Protein AF-A0A8S9SLT9-F1 (afdb_monomer_lite)

InterPro domains:
  IPR032675 Leucine-rich repeat domain superfamily [G3DSA:3.80.10.10] (14-234)
  IPR050216 Leucine-rich repeat domain-containing protein [PTHR48051] (61-217)

pLDDT: mean 76.58, std 20.39, range [24.88, 98.62]

Secondary structure (DSSP, 8-state):
--SEES--SEEEEEE-TT---EEETTTTEEE-TTEEEEEEE-SS--TTSPPPEE---TT-TT--EEEEES-------GGGGG-TT--EEE-TT---SSPPPGGGGTTS-GGG-------EEE-TT-TT---HHHHGGG-TT--EEE-TT---SB--GGGGG-TT--EEE-TT-TT--EE----TT--EEE-TT-TT--EE---TT----EEE-TT-TT----HHHHHHHHH---SSS---EEEEES-SS--TT-SS---SSS------TT---SS----EEEEEEETTEEEEEEE-----

Structure (mmCIF, N/CA/C/O backbone):
data_AF-A0A8S9SLT9-F1
#
_entry.id   AF-A0A8S9SLT9-F1
#
loop_
_atom_site.group_PDB
_atom_site.id
_atom_site.type_symbol
_atom_site.label_atom_id
_atom_site.label_alt_id
_atom_site.label_comp_id
_atom_site.label_asym_id
_atom_site.label_entity_id
_atom_site.label_seq_id
_atom_site.pdbx_PDB_ins_code
_atom_site.Cartn_x
_atom_site.Cartn_y
_atom_site.Cartn_z
_atom_site.occupancy
_atom_site.B_iso_or_equiv
_atom_site.auth_seq_id
_atom_site.auth_comp_id
_atom_site.auth_asym_id
_atom_site.auth_atom_id
_atom_site.pdbx_PDB_model_num
ATOM 1 N N . MET A 1 1 ? 15.753 -6.938 -28.217 1.00 43.19 1 MET A N 1
ATOM 2 C CA . MET A 1 1 ? 14.555 -7.674 -27.754 1.00 43.19 1 MET A CA 1
ATOM 3 C C . MET A 1 1 ? 13.481 -6.638 -27.489 1.00 43.19 1 MET A C 1
ATOM 5 O O . MET A 1 1 ? 13.841 -5.573 -27.001 1.00 43.19 1 MET A O 1
ATOM 9 N N . LEU A 1 2 ? 12.222 -6.893 -27.847 1.00 54.88 2 LEU A N 1
ATOM 10 C CA . LEU A 1 2 ? 11.125 -6.059 -27.348 1.00 54.88 2 LEU A CA 1
ATOM 11 C C . LEU A 1 2 ? 11.106 -6.228 -25.823 1.00 54.88 2 LEU A C 1
ATOM 13 O O . LEU A 1 2 ? 11.142 -7.352 -25.334 1.00 54.88 2 LEU A O 1
ATOM 17 N N . SER A 1 3 ? 11.166 -5.128 -25.079 1.00 73.44 3 SER A N 1
ATOM 18 C CA . SER A 1 3 ? 11.202 -5.143 -23.608 1.00 73.44 3 SER A CA 1
ATOM 19 C C . SER A 1 3 ? 9.881 -5.570 -22.975 1.00 73.44 3 SER A C 1
ATOM 21 O O . SER A 1 3 ? 9.862 -5.942 -21.805 1.00 73.44 3 SER A O 1
ATOM 23 N N . LEU A 1 4 ? 8.798 -5.484 -23.745 1.00 84.06 4 LEU A N 1
ATOM 24 C CA . LEU A 1 4 ? 7.417 -5.645 -23.325 1.00 84.06 4 LEU A CA 1
ATOM 25 C C . LEU A 1 4 ? 6.730 -6.606 -24.302 1.00 84.06 4 LEU A C 1
ATOM 27 O O . LEU A 1 4 ? 6.675 -6.322 -25.500 1.00 84.06 4 LEU A O 1
ATOM 31 N N . GLU A 1 5 ? 6.229 -7.737 -23.810 1.00 86.75 5 GLU A N 1
ATOM 32 C CA . GLU A 1 5 ? 5.612 -8.776 -24.641 1.00 86.75 5 GLU A CA 1
ATOM 33 C C . GLU A 1 5 ? 4.454 -9.473 -23.917 1.00 86.75 5 GLU A C 1
ATOM 35 O O . GLU A 1 5 ? 4.583 -9.899 -22.772 1.00 86.75 5 GLU A O 1
ATOM 40 N N . GLY A 1 6 ? 3.317 -9.634 -24.596 1.00 88.00 6 GLY A N 1
ATOM 41 C CA . GLY A 1 6 ? 2.164 -10.378 -24.089 1.00 88.00 6 GLY A CA 1
ATOM 42 C C . GLY A 1 6 ? 0.828 -9.769 -24.508 1.00 88.00 6 GLY A C 1
ATOM 43 O O . GLY A 1 6 ? 0.777 -8.720 -25.146 1.00 88.00 6 GLY A O 1
ATOM 44 N N . ASN A 1 7 ? -0.265 -10.440 -24.139 1.00 86.56 7 ASN A N 1
ATOM 45 C CA . ASN A 1 7 ? -1.618 -9.940 -24.391 1.00 86.56 7 ASN A CA 1
ATOM 46 C C . ASN A 1 7 ? -1.936 -8.757 -23.475 1.00 86.56 7 ASN A C 1
ATOM 48 O O . ASN A 1 7 ? -1.572 -8.779 -22.297 1.00 86.56 7 ASN A O 1
ATOM 52 N N . VAL A 1 8 ? -2.637 -7.761 -24.009 1.00 90.00 8 VAL A N 1
ATOM 53 C CA . VAL A 1 8 ? -3.035 -6.537 -23.304 1.00 90.00 8 VAL A CA 1
ATOM 54 C C . VAL A 1 8 ? -4.431 -6.133 -23.771 1.00 90.00 8 VAL A C 1
ATOM 56 O O . VAL A 1 8 ? -4.727 -6.268 -24.960 1.00 90.00 8 VAL A O 1
ATOM 59 N N . ASP A 1 9 ? -5.265 -5.621 -22.866 1.00 90.94 9 ASP A N 1
ATOM 60 C CA . ASP A 1 9 ? -6.572 -5.052 -23.231 1.00 90.94 9 ASP A CA 1
ATOM 61 C C . ASP A 1 9 ? -6.464 -3.545 -23.460 1.00 90.94 9 ASP A C 1
ATOM 63 O O . ASP A 1 9 ? -7.105 -2.981 -24.348 1.00 90.94 9 ASP A O 1
ATOM 67 N N . GLN A 1 10 ? -5.610 -2.889 -22.674 1.00 91.62 10 GLN A N 1
ATOM 68 C CA . GLN A 1 10 ? -5.365 -1.462 -22.760 1.00 91.62 10 GLN A CA 1
ATOM 69 C C . GLN A 1 10 ? -3.871 -1.160 -22.642 1.00 91.62 10 GLN A C 1
ATOM 71 O O . GLN A 1 10 ? -3.171 -1.656 -21.761 1.00 91.62 10 GLN A O 1
ATOM 76 N N . PHE A 1 11 ? -3.407 -0.299 -23.545 1.00 90.88 11 PHE A N 1
ATOM 77 C CA . PHE A 1 11 ? -2.072 0.283 -23.545 1.00 90.88 11 PHE A CA 1
ATOM 78 C C . PHE A 1 11 ? -2.226 1.802 -23.621 1.00 90.88 11 PHE A C 1
ATOM 80 O O . PHE A 1 11 ? -2.817 2.325 -24.568 1.00 90.88 11 PHE A O 1
ATOM 87 N N . CYS A 1 12 ? -1.751 2.518 -22.609 1.00 89.56 12 CYS A N 1
ATOM 88 C CA . CYS A 1 12 ? -1.831 3.971 -22.518 1.00 89.56 12 CYS A CA 1
ATOM 89 C C . CYS A 1 12 ? -0.471 4.541 -22.146 1.00 89.56 12 CYS A C 1
ATOM 91 O O . CYS A 1 12 ? 0.277 3.953 -21.372 1.00 89.56 12 CYS A O 1
ATOM 93 N N . PHE A 1 13 ? -0.160 5.706 -22.696 1.00 89.00 13 PHE A N 1
ATOM 94 C CA . PHE A 1 13 ? 1.051 6.426 -22.354 1.00 89.00 13 PHE A CA 1
ATOM 95 C C . PHE A 1 13 ? 0.808 7.925 -22.449 1.00 89.00 13 PHE A C 1
ATOM 97 O O . PHE A 1 13 ? -0.064 8.381 -23.194 1.00 89.00 13 PHE A O 1
ATOM 104 N N . SER A 1 14 ? 1.589 8.687 -21.694 1.00 86.88 14 SER A N 1
ATOM 105 C CA . SER A 1 14 ? 1.640 10.139 -21.812 1.00 86.88 14 SER A CA 1
ATOM 106 C C . SER A 1 14 ? 3.061 10.578 -22.126 1.00 86.88 14 SER A C 1
ATOM 108 O O . SER A 1 14 ? 4.032 10.004 -21.622 1.00 86.88 14 SER A O 1
ATOM 110 N N . THR A 1 15 ? 3.172 11.599 -22.974 1.00 83.50 15 THR A N 1
ATOM 111 C CA . THR A 1 15 ? 4.454 12.192 -23.340 1.00 83.50 15 THR A CA 1
ATOM 112 C C . THR A 1 15 ? 4.510 13.664 -22.973 1.00 83.50 15 THR A C 1
ATOM 114 O O . THR A 1 15 ? 3.527 14.379 -23.177 1.00 83.50 15 THR A O 1
ATOM 117 N N . ASP A 1 16 ? 5.664 14.151 -22.523 1.00 77.38 16 ASP A N 1
ATOM 118 C CA . ASP A 1 16 ? 5.902 15.593 -22.488 1.00 77.38 16 ASP A CA 1
ATOM 119 C C . ASP A 1 16 ? 6.100 16.121 -23.910 1.00 77.38 16 ASP A C 1
ATOM 121 O O . ASP A 1 16 ? 6.972 15.666 -24.649 1.00 77.38 16 ASP A O 1
ATOM 125 N N . ASN A 1 17 ? 5.331 17.151 -24.274 1.00 60.09 17 ASN A N 1
ATOM 126 C CA . ASN A 1 17 ? 5.345 17.802 -25.594 1.00 60.09 17 ASN A CA 1
ATOM 127 C C . ASN A 1 17 ? 6.700 18.441 -25.995 1.00 60.09 17 ASN A C 1
ATOM 129 O O . ASN A 1 17 ? 6.768 19.123 -27.016 1.00 60.09 17 ASN A O 1
ATOM 133 N N . GLN A 1 18 ? 7.758 18.290 -25.191 1.00 59.97 18 GLN A N 1
ATOM 134 C CA . GLN A 1 18 ? 9.075 18.905 -25.400 1.00 59.97 18 GLN A CA 1
ATOM 135 C C . GLN A 1 18 ? 10.200 17.904 -25.700 1.00 59.97 18 GLN A C 1
ATOM 137 O O . GLN A 1 18 ? 11.314 18.332 -25.994 1.00 59.97 18 GLN A O 1
ATOM 142 N N . ALA A 1 19 ? 9.946 16.597 -25.644 1.00 55.69 19 ALA A N 1
ATOM 143 C CA . ALA A 1 19 ? 10.983 15.593 -25.847 1.00 55.69 19 ALA A CA 1
ATOM 144 C C . ALA A 1 19 ? 10.923 15.003 -27.262 1.00 55.69 19 ALA A C 1
ATOM 146 O O . ALA A 1 19 ? 9.919 14.426 -27.673 1.00 55.69 19 ALA A O 1
ATOM 147 N N . THR A 1 20 ? 12.015 15.132 -28.010 1.00 55.47 20 THR A N 1
ATOM 148 C CA . THR A 1 20 ? 12.240 14.352 -29.228 1.00 55.47 20 THR A CA 1
ATOM 149 C C . THR A 1 20 ? 12.756 12.975 -28.832 1.00 55.47 20 THR A C 1
ATOM 151 O O . THR A 1 20 ? 13.787 12.882 -28.166 1.00 55.47 20 THR A O 1
ATOM 154 N N . ASP A 1 21 ? 12.059 11.910 -29.230 1.00 58.06 21 ASP A N 1
ATOM 155 C CA . ASP A 1 21 ? 12.600 10.555 -29.132 1.00 58.06 21 ASP A CA 1
ATOM 156 C C . ASP A 1 21 ? 13.879 10.483 -29.979 1.00 58.06 21 ASP A C 1
ATOM 158 O O . ASP A 1 21 ? 13.856 10.690 -31.195 1.00 58.06 21 ASP A O 1
ATOM 162 N N . GLU A 1 22 ? 15.018 10.251 -29.330 1.00 55.38 22 GLU A N 1
ATOM 163 C CA . GLU A 1 22 ? 16.314 10.173 -29.995 1.00 55.38 22 GLU A CA 1
ATOM 164 C C . GLU A 1 22 ? 16.700 8.706 -30.187 1.00 55.38 22 GLU A C 1
ATOM 166 O O . GLU A 1 22 ? 16.873 7.951 -29.230 1.00 55.38 22 GLU A O 1
ATOM 171 N N . LEU A 1 23 ? 16.897 8.306 -31.443 1.00 49.56 23 LEU A N 1
ATOM 172 C CA . LEU A 1 23 ? 17.685 7.121 -31.760 1.00 49.56 23 LEU A CA 1
ATOM 173 C C . LEU A 1 23 ? 19.145 7.455 -31.445 1.00 49.56 23 LEU A C 1
ATOM 175 O O . LEU A 1 23 ? 19.814 8.132 -32.226 1.00 49.56 23 LEU A O 1
ATOM 179 N N . THR A 1 24 ? 19.658 7.013 -30.301 1.00 49.62 24 THR A N 1
ATOM 180 C CA . THR A 1 24 ? 21.082 7.162 -30.007 1.00 49.62 24 THR A CA 1
ATOM 181 C C . THR A 1 24 ? 21.872 6.210 -30.909 1.00 49.62 24 THR A C 1
ATOM 183 O O . THR A 1 24 ? 21.956 5.005 -30.679 1.00 49.62 24 THR A O 1
ATOM 186 N N . GLU A 1 25 ? 22.476 6.761 -31.967 1.00 46.75 25 GLU A N 1
ATOM 187 C CA . GLU A 1 25 ? 23.219 6.011 -32.998 1.00 46.75 25 GLU A CA 1
ATOM 188 C C . GLU A 1 25 ? 24.396 5.175 -32.457 1.00 46.75 25 GLU A C 1
ATOM 190 O O . GLU A 1 25 ? 24.938 4.344 -33.184 1.00 46.75 25 GLU A O 1
ATOM 195 N N . ARG A 1 26 ? 24.806 5.361 -31.193 1.00 47.25 26 ARG A N 1
ATOM 196 C CA . ARG A 1 26 ? 25.960 4.656 -30.619 1.00 47.25 26 ARG A CA 1
ATOM 197 C C . ARG A 1 26 ? 25.670 3.222 -30.161 1.00 47.25 26 ARG A C 1
ATOM 199 O O . ARG A 1 26 ? 26.602 2.429 -30.221 1.00 47.25 26 ARG A O 1
ATOM 206 N N . ASP A 1 27 ? 24.425 2.873 -29.811 1.00 49.16 27 ASP A N 1
ATOM 207 C CA . ASP A 1 27 ? 24.124 1.582 -29.151 1.00 49.16 27 ASP A CA 1
ATOM 208 C C . ASP A 1 27 ? 22.958 0.768 -29.757 1.00 49.16 27 ASP A C 1
ATOM 210 O O . ASP A 1 27 ? 22.602 -0.276 -29.219 1.00 49.16 27 ASP A O 1
ATOM 214 N N . GLN A 1 28 ? 22.343 1.192 -30.874 1.00 57.31 28 GLN A N 1
ATOM 215 C CA . GLN A 1 28 ? 21.125 0.549 -31.430 1.00 57.31 28 GLN A CA 1
ATOM 216 C C . GLN A 1 28 ? 20.004 0.331 -30.385 1.00 57.31 28 GLN A C 1
ATOM 218 O O . GLN A 1 28 ? 19.153 -0.548 -30.544 1.00 57.31 28 GLN A O 1
ATOM 223 N N . GLN A 1 29 ? 19.985 1.124 -29.313 1.00 64.62 29 GLN A N 1
ATOM 224 C CA . GLN A 1 29 ? 19.005 1.023 -28.242 1.00 64.62 29 GLN A CA 1
ATOM 225 C C . GLN A 1 29 ? 18.031 2.193 -28.376 1.00 64.62 29 GLN A C 1
ATOM 227 O O . GLN A 1 29 ? 18.420 3.354 -28.301 1.00 64.62 29 GLN A O 1
ATOM 232 N N . LEU A 1 30 ? 16.762 1.881 -28.640 1.00 71.56 30 LEU A N 1
ATOM 233 C CA . LEU A 1 30 ? 15.685 2.869 -28.627 1.00 71.56 30 LEU A CA 1
ATOM 234 C C . LEU A 1 30 ? 15.552 3.424 -27.204 1.00 71.56 30 LEU A C 1
ATOM 236 O O . LEU A 1 30 ? 15.401 2.647 -26.262 1.00 71.56 30 LEU A O 1
ATOM 240 N N . VAL A 1 31 ? 15.613 4.750 -27.061 1.00 80.06 31 VAL A N 1
ATOM 241 C CA . VAL A 1 31 ? 15.414 5.447 -25.786 1.00 80.06 31 VAL A CA 1
ATOM 242 C C . VAL A 1 31 ? 14.280 6.452 -25.948 1.00 80.06 31 VAL A C 1
ATOM 244 O O . VAL A 1 31 ? 14.367 7.404 -26.720 1.00 80.06 31 VAL A O 1
ATOM 247 N N . PHE A 1 32 ? 13.221 6.247 -25.180 1.00 81.88 32 PHE A N 1
ATOM 248 C CA . PHE A 1 32 ? 11.988 7.017 -25.210 1.00 81.88 32 PHE A CA 1
ATOM 249 C C . PHE A 1 32 ? 12.001 8.059 -24.091 1.00 81.88 32 PHE A C 1
ATOM 251 O O . PHE A 1 32 ? 11.465 7.853 -23.001 1.00 81.88 32 PHE A O 1
ATOM 258 N N . ARG A 1 33 ? 12.667 9.190 -24.342 1.00 82.06 33 ARG A N 1
ATOM 259 C CA . ARG A 1 33 ? 12.814 10.269 -23.348 1.00 82.06 33 ARG A CA 1
ATOM 260 C C . ARG A 1 33 ? 11.532 11.059 -23.123 1.00 82.06 33 ARG A C 1
ATOM 262 O O . ARG A 1 33 ? 11.423 11.732 -22.106 1.00 82.06 33 ARG A O 1
ATOM 269 N N . GLY A 1 34 ? 10.584 11.002 -24.057 1.00 82.12 34 GLY A N 1
ATOM 270 C CA . GLY A 1 34 ? 9.341 11.750 -23.926 1.00 82.12 34 GLY A CA 1
ATOM 271 C C . GLY A 1 34 ? 8.305 11.125 -23.017 1.00 82.12 34 GLY A C 1
ATOM 272 O O . GLY A 1 34 ? 7.384 11.829 -22.632 1.00 82.12 34 GLY A O 1
ATOM 273 N N . PHE A 1 35 ? 8.437 9.850 -22.660 1.00 86.00 35 PHE A N 1
ATOM 274 C CA . PHE A 1 35 ? 7.398 9.104 -21.962 1.00 86.00 35 PHE A CA 1
ATOM 275 C C . PHE A 1 35 ? 7.481 9.320 -20.450 1.00 86.00 35 PHE A C 1
ATOM 277 O O . PHE A 1 35 ? 8.480 8.975 -19.823 1.00 86.00 35 PHE A O 1
ATOM 284 N N . ASN A 1 36 ? 6.399 9.838 -19.871 1.00 90.56 36 ASN A N 1
ATOM 285 C CA . ASN A 1 36 ? 6.280 10.063 -18.428 1.00 90.56 36 ASN A CA 1
ATOM 286 C C . ASN A 1 36 ? 5.384 9.053 -17.731 1.00 90.56 36 ASN A C 1
ATOM 288 O O . ASN A 1 36 ? 5.565 8.799 -16.545 1.00 90.56 36 ASN A O 1
ATOM 292 N N . SER A 1 37 ? 4.409 8.501 -18.443 1.00 93.81 37 SER A N 1
ATOM 293 C CA . SER A 1 37 ? 3.509 7.488 -17.907 1.00 93.81 37 SER A CA 1
ATOM 294 C C . SER A 1 37 ? 3.383 6.348 -18.899 1.00 93.81 37 SER A C 1
ATOM 296 O O . SER A 1 37 ? 3.312 6.581 -20.110 1.00 93.81 37 SER A O 1
ATOM 298 N N . LEU A 1 38 ? 3.351 5.128 -18.376 1.00 93.56 38 LEU A N 1
ATOM 299 C CA . LEU A 1 38 ? 3.101 3.907 -19.120 1.00 93.56 38 LEU A CA 1
ATOM 300 C C . LEU A 1 38 ? 2.111 3.062 -18.328 1.00 93.56 38 LEU A C 1
ATOM 302 O O . LEU A 1 38 ? 2.390 2.669 -17.200 1.00 93.56 38 LEU A O 1
ATOM 306 N N . ALA A 1 39 ? 0.975 2.754 -18.939 1.00 95.06 39 ALA A N 1
ATOM 307 C CA . ALA A 1 39 ? -0.043 1.894 -18.369 1.00 95.06 39 ALA A CA 1
ATOM 308 C C . ALA A 1 39 ? -0.357 0.743 -19.325 1.00 95.06 39 ALA A C 1
ATOM 310 O O . ALA A 1 39 ? -0.738 0.958 -20.478 1.00 95.06 39 ALA A O 1
ATOM 311 N N . ILE A 1 40 ? -0.208 -0.480 -18.832 1.00 94.44 40 ILE A N 1
ATOM 312 C CA . ILE A 1 40 ? -0.535 -1.720 -19.523 1.00 94.44 40 ILE A CA 1
ATOM 313 C C . ILE A 1 40 ? -1.479 -2.494 -18.617 1.00 94.44 40 ILE A C 1
ATOM 315 O O . ILE A 1 40 ? -1.137 -2.833 -17.486 1.00 94.44 40 ILE A O 1
ATOM 319 N N . ILE A 1 41 ? -2.690 -2.724 -19.101 1.00 93.88 41 ILE A N 1
ATOM 320 C CA . ILE A 1 41 ? -3.792 -3.200 -18.274 1.00 93.88 41 ILE A CA 1
ATOM 321 C C . ILE A 1 41 ? -4.479 -4.354 -18.995 1.00 93.88 41 ILE A C 1
ATOM 323 O O . ILE A 1 41 ? -4.746 -4.288 -20.202 1.00 93.88 41 ILE A O 1
ATOM 327 N N . ARG A 1 42 ? -4.786 -5.401 -18.234 1.00 94.56 42 ARG A N 1
ATOM 328 C CA . ARG A 1 42 ? -5.892 -6.311 -18.533 1.00 94.56 42 ARG A CA 1
ATOM 329 C C . ARG A 1 42 ? -7.054 -5.993 -17.608 1.00 94.56 42 ARG A C 1
ATOM 331 O O . ARG A 1 42 ? -6.858 -5.681 -16.433 1.00 94.56 42 ARG A O 1
ATOM 338 N N . PHE A 1 43 ? -8.269 -6.036 -18.132 1.00 88.88 43 PHE A N 1
ATOM 339 C CA . PHE A 1 43 ? -9.434 -5.705 -17.312 1.00 88.88 43 PHE A CA 1
ATOM 340 C C . PHE A 1 43 ? -9.731 -6.793 -16.283 1.00 88.88 43 PHE A C 1
ATOM 342 O O . PHE A 1 43 ? -10.150 -6.469 -15.175 1.00 88.88 43 PHE A O 1
ATOM 349 N N . ASP A 1 44 ? -9.415 -8.045 -16.615 1.00 82.69 44 ASP A N 1
ATOM 350 C CA . ASP A 1 44 ? -9.621 -9.194 -15.745 1.00 82.69 44 ASP A CA 1
ATOM 351 C C . ASP A 1 44 ? -8.311 -9.962 -15.522 1.00 82.69 44 ASP A C 1
ATOM 353 O O . ASP A 1 44 ? -7.552 -10.233 -16.455 1.00 82.69 44 ASP A O 1
ATOM 357 N N . TYR A 1 45 ? -8.053 -10.339 -14.267 1.00 80.75 45 TYR A N 1
ATOM 358 C CA . TYR A 1 45 ? -6.976 -11.265 -13.917 1.00 80.75 45 TYR A CA 1
ATOM 359 C C . TYR A 1 45 ? -7.389 -12.708 -14.243 1.00 80.75 45 TYR A C 1
ATOM 361 O O . TYR A 1 45 ? -8.371 -13.222 -13.698 1.00 80.75 45 TYR A O 1
ATOM 369 N N . GLU A 1 46 ? -6.603 -13.393 -15.076 1.00 77.56 46 GLU A N 1
ATOM 370 C CA . GLU A 1 46 ? -6.797 -14.805 -15.421 1.00 77.56 46 GLU A CA 1
ATOM 371 C C . GLU A 1 46 ? -5.728 -15.670 -14.746 1.00 77.56 46 GLU A C 1
ATOM 373 O O . GLU A 1 46 ? -4.572 -15.639 -15.148 1.00 77.56 46 GLU A O 1
ATOM 378 N N . SER A 1 47 ? -6.077 -16.502 -13.758 1.00 72.06 47 SER A N 1
ATOM 379 C CA . SER A 1 47 ? -5.079 -17.306 -13.018 1.00 72.06 47 SER A CA 1
ATOM 380 C C . SER A 1 47 ? -4.263 -18.275 -13.889 1.00 72.06 47 SER A C 1
ATOM 382 O O . SER A 1 47 ? -3.128 -18.595 -13.548 1.00 72.06 47 SER A O 1
ATOM 384 N N . ASP A 1 48 ? -4.833 -18.726 -15.011 1.00 75.44 48 ASP A N 1
ATOM 385 C CA . ASP A 1 48 ? -4.184 -19.625 -15.979 1.00 75.44 48 ASP A CA 1
ATOM 386 C C . ASP A 1 48 ? -3.733 -18.891 -17.260 1.00 75.44 48 ASP A C 1
ATOM 388 O O . ASP A 1 48 ? -3.320 -19.519 -18.239 1.00 75.44 48 ASP A O 1
ATOM 392 N N . GLY A 1 49 ? -3.820 -17.557 -17.262 1.00 82.06 49 GLY A N 1
ATOM 393 C CA . GLY A 1 49 ? -3.458 -16.702 -18.384 1.00 82.06 49 GLY A CA 1
ATOM 394 C C . GLY A 1 49 ? -1.954 -16.694 -18.664 1.00 82.06 49 GLY A C 1
ATOM 395 O O . GLY A 1 49 ? -1.109 -16.910 -17.789 1.00 82.06 49 GLY A O 1
ATOM 396 N N . ALA A 1 50 ? -1.590 -16.416 -19.917 1.00 88.44 50 ALA A N 1
ATOM 397 C CA . ALA A 1 50 ? -0.190 -16.219 -20.277 1.00 88.44 50 ALA A CA 1
ATOM 398 C C . ALA A 1 50 ? 0.359 -14.948 -19.604 1.00 88.44 50 ALA A C 1
ATOM 400 O O . ALA A 1 50 ? -0.209 -13.858 -19.751 1.00 88.44 50 ALA A O 1
ATOM 401 N N . SER A 1 51 ? 1.489 -15.097 -18.904 1.00 90.81 51 SER A N 1
ATOM 402 C CA . SER A 1 51 ? 2.224 -13.980 -18.299 1.00 90.81 51 SER A CA 1
ATOM 403 C C . SER A 1 51 ? 2.554 -12.937 -19.355 1.00 90.81 51 SER A C 1
ATOM 405 O O . SER A 1 51 ? 3.038 -13.272 -20.436 1.00 90.81 51 SER A O 1
ATOM 407 N N . PHE A 1 52 ? 2.333 -11.672 -19.021 1.00 92.06 52 PHE A N 1
ATOM 408 C CA . PHE A 1 52 ? 3.044 -10.590 -19.677 1.00 92.06 52 PHE A CA 1
ATOM 409 C C . PHE A 1 52 ? 4.512 -10.632 -19.243 1.00 92.06 52 PHE A C 1
ATOM 411 O O . PHE A 1 52 ? 4.822 -10.952 -18.091 1.00 92.06 52 PHE A O 1
ATOM 418 N N . PHE A 1 53 ? 5.412 -10.323 -20.162 1.00 88.50 53 PHE A N 1
ATOM 419 C CA . PHE A 1 53 ? 6.841 -10.262 -19.921 1.00 88.50 53 PHE A CA 1
ATOM 420 C C . PHE A 1 53 ? 7.305 -8.815 -20.019 1.00 88.50 53 PHE A C 1
ATOM 422 O O . PHE A 1 53 ? 7.133 -8.154 -21.042 1.00 88.50 53 PHE A O 1
ATOM 429 N N . CYS A 1 54 ? 7.906 -8.338 -18.933 1.00 85.62 54 CYS A N 1
ATOM 430 C CA . CYS A 1 54 ? 8.573 -7.050 -18.851 1.00 85.62 54 CYS A CA 1
ATOM 431 C C . CYS A 1 54 ? 10.037 -7.321 -18.497 1.00 85.62 54 CYS A C 1
ATOM 433 O O . CYS A 1 54 ? 10.350 -7.652 -17.358 1.00 85.62 54 CYS A O 1
ATOM 435 N N . TYR A 1 55 ? 10.919 -7.282 -19.496 1.00 84.44 55 TYR A N 1
ATOM 436 C CA . TYR A 1 55 ? 12.324 -7.672 -19.331 1.00 84.44 55 TYR A CA 1
ATOM 437 C C . TYR A 1 55 ? 13.216 -6.519 -18.870 1.00 84.44 55 TYR A C 1
ATOM 439 O O . TYR A 1 55 ? 14.233 -6.758 -18.226 1.00 84.44 55 TYR A O 1
ATOM 447 N N . SER A 1 56 ? 12.886 -5.288 -19.263 1.00 87.44 56 SER A N 1
ATOM 448 C CA . SER A 1 56 ? 13.683 -4.099 -18.958 1.00 87.44 56 SER A CA 1
ATOM 449 C C . SER A 1 56 ? 12.864 -2.832 -19.171 1.00 87.44 56 SER A C 1
ATOM 451 O O . SER A 1 56 ? 12.147 -2.710 -20.165 1.00 87.44 56 SER A O 1
ATOM 453 N N . LEU A 1 57 ? 13.021 -1.863 -18.277 1.00 88.38 57 LEU A N 1
ATOM 454 C CA . LEU A 1 57 ? 12.426 -0.531 -18.385 1.00 88.38 57 LEU A CA 1
ATOM 455 C C . LEU A 1 57 ? 13.458 0.565 -18.689 1.00 88.38 57 LEU A C 1
ATOM 457 O O . LEU A 1 57 ? 13.095 1.732 -18.822 1.00 88.38 57 LEU A O 1
ATOM 461 N N . SER A 1 58 ? 14.728 0.196 -18.889 1.00 85.50 58 SER A N 1
ATOM 462 C CA . SER A 1 58 ? 15.843 1.108 -19.206 1.00 85.50 58 SER A CA 1
ATOM 463 C C . SER A 1 58 ? 15.603 2.054 -20.394 1.00 85.50 58 SER A C 1
ATOM 465 O O . SER A 1 58 ? 16.199 3.130 -20.465 1.00 85.50 58 SER A O 1
ATOM 467 N N . MET A 1 59 ? 14.713 1.690 -21.321 1.00 85.62 59 MET A N 1
ATOM 468 C CA . MET A 1 59 ? 14.352 2.534 -22.465 1.00 85.62 59 MET A CA 1
ATOM 469 C C . MET A 1 59 ? 13.436 3.711 -22.114 1.00 85.62 59 MET A C 1
ATOM 471 O O . MET A 1 59 ? 13.247 4.576 -22.963 1.00 85.62 59 MET A O 1
ATOM 475 N N . PHE A 1 60 ? 12.894 3.775 -20.896 1.00 88.44 60 PHE A N 1
ATOM 476 C CA . PHE A 1 60 ? 12.017 4.850 -20.423 1.00 88.44 60 PHE A CA 1
ATOM 477 C C . PHE A 1 60 ? 12.670 5.614 -19.255 1.00 88.44 60 PHE A C 1
ATOM 479 O O . PHE A 1 60 ? 12.168 5.590 -18.132 1.00 88.44 60 PHE A O 1
ATOM 486 N N . PRO A 1 61 ? 13.803 6.307 -19.476 1.00 87.31 61 PRO A N 1
ATOM 487 C CA . PRO A 1 61 ? 14.590 6.900 -18.389 1.00 87.31 61 PRO A CA 1
ATOM 488 C C . PRO A 1 61 ? 13.869 8.031 -17.639 1.00 87.31 61 PRO A C 1
ATOM 490 O O . PRO A 1 61 ? 14.270 8.382 -16.531 1.00 87.31 61 PRO A O 1
ATOM 493 N N . CYS A 1 62 ? 12.836 8.620 -18.246 1.00 90.44 62 CYS A N 1
ATOM 494 C CA . CYS A 1 62 ? 12.060 9.729 -17.690 1.00 90.44 62 CYS A CA 1
ATOM 495 C C . CYS A 1 62 ? 10.691 9.291 -17.148 1.00 90.44 62 CYS A C 1
ATOM 497 O O . CYS A 1 62 ? 9.885 10.145 -16.787 1.00 90.44 62 CYS A O 1
ATOM 499 N N . LEU A 1 63 ? 10.427 7.980 -17.078 1.00 92.25 63 LEU A N 1
ATOM 500 C CA . LEU A 1 63 ? 9.152 7.458 -16.606 1.00 92.25 63 LEU A CA 1
ATOM 501 C C . LEU A 1 63 ? 8.912 7.860 -15.147 1.00 92.25 63 LEU A C 1
ATOM 503 O O . LEU A 1 63 ? 9.756 7.616 -14.287 1.00 92.25 63 LEU A O 1
ATOM 507 N N . LYS A 1 64 ? 7.751 8.462 -14.890 1.00 94.94 64 LYS A N 1
ATOM 508 C CA . LYS A 1 64 ? 7.276 8.893 -13.570 1.00 94.94 64 LYS A CA 1
ATOM 509 C C . LYS A 1 64 ? 6.193 7.985 -13.014 1.00 94.94 64 LYS A C 1
ATOM 511 O O . LYS A 1 64 ? 6.120 7.797 -11.803 1.00 94.94 64 LYS A O 1
ATOM 516 N N . GLU A 1 65 ? 5.380 7.410 -13.894 1.00 96.12 65 GLU A N 1
ATOM 517 C CA . GLU A 1 65 ? 4.252 6.558 -13.530 1.00 96.12 65 GLU A CA 1
ATOM 518 C C . GLU A 1 65 ? 4.282 5.259 -14.349 1.00 96.12 65 GLU A C 1
ATOM 520 O O . GLU A 1 65 ? 4.386 5.293 -15.579 1.00 96.12 65 GLU A O 1
ATOM 525 N N . LEU A 1 66 ? 4.198 4.112 -13.675 1.00 95.75 66 LEU A N 1
ATOM 526 C CA . LEU A 1 66 ? 4.182 2.791 -14.300 1.00 95.75 66 LEU A CA 1
ATOM 527 C C . LEU A 1 66 ? 3.039 1.944 -13.744 1.00 95.75 66 LEU A C 1
ATOM 529 O O . LEU A 1 66 ? 3.092 1.510 -12.598 1.00 95.75 66 LEU A O 1
ATOM 533 N N . ASN A 1 67 ? 2.064 1.625 -14.590 1.00 95.94 67 ASN A N 1
ATOM 534 C CA . ASN A 1 67 ? 0.917 0.807 -14.215 1.00 95.94 67 ASN A CA 1
ATOM 535 C C . ASN A 1 67 ? 0.933 -0.492 -15.027 1.00 95.94 67 ASN A C 1
ATOM 537 O O . ASN A 1 67 ? 0.837 -0.468 -16.252 1.00 95.94 67 ASN A O 1
ATOM 541 N N . LEU A 1 68 ? 1.061 -1.631 -14.361 1.00 95.19 68 LEU A N 1
ATOM 542 C CA . LEU A 1 68 ? 1.091 -2.971 -14.935 1.00 95.19 68 LEU A CA 1
ATOM 543 C C . LEU A 1 68 ? 0.039 -3.818 -14.213 1.00 95.19 68 LEU A C 1
ATOM 545 O O . LEU A 1 68 ? 0.351 -4.464 -13.220 1.00 95.19 68 LEU A O 1
ATOM 549 N N . ILE A 1 69 ? -1.205 -3.806 -14.692 1.00 95.75 69 ILE A N 1
ATOM 550 C CA . ILE A 1 69 ? -2.367 -4.287 -13.923 1.00 95.75 69 ILE A CA 1
ATOM 551 C C . ILE A 1 69 ? -2.939 -5.573 -14.526 1.00 95.75 69 ILE A C 1
ATOM 553 O O . ILE A 1 69 ? -3.219 -5.623 -15.727 1.00 95.75 69 ILE A O 1
ATOM 557 N N . ASN A 1 70 ? -3.166 -6.590 -13.685 1.00 95.25 70 ASN A N 1
ATOM 558 C CA . ASN A 1 70 ? -3.761 -7.885 -14.058 1.00 95.25 70 ASN A CA 1
ATOM 559 C C . ASN A 1 70 ? -2.988 -8.654 -15.145 1.00 95.25 70 ASN A C 1
ATOM 561 O O . ASN A 1 70 ? -3.569 -9.366 -15.961 1.00 95.25 70 ASN A O 1
ATOM 565 N N . LEU A 1 71 ? -1.664 -8.518 -15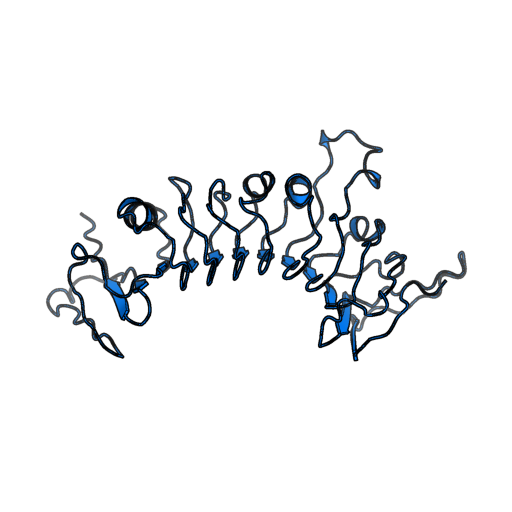.187 1.00 94.50 71 LEU A N 1
ATOM 566 C CA . LEU A 1 71 ? -0.834 -9.011 -16.289 1.00 94.50 71 LEU A CA 1
ATOM 567 C C . LEU A 1 71 ? -0.185 -10.380 -16.036 1.00 94.50 71 LEU A C 1
ATOM 569 O O . LEU A 1 71 ? 0.642 -10.824 -16.840 1.00 94.50 71 LEU A O 1
ATOM 573 N N . ASN A 1 72 ? -0.544 -11.057 -14.940 1.00 93.25 72 ASN A N 1
ATOM 574 C CA . ASN A 1 72 ? 0.059 -12.326 -14.515 1.00 93.25 72 ASN A CA 1
ATOM 575 C C . ASN A 1 72 ? 1.590 -12.259 -14.380 1.00 93.25 72 ASN A C 1
ATOM 577 O O . ASN A 1 72 ? 2.282 -13.264 -14.560 1.00 93.25 72 ASN A O 1
ATOM 581 N N . ILE A 1 73 ? 2.140 -11.071 -14.102 1.00 91.81 73 ILE A N 1
ATOM 582 C CA . ILE A 1 73 ? 3.585 -10.864 -14.008 1.00 91.81 73 ILE A CA 1
ATOM 583 C C . ILE A 1 73 ? 4.109 -11.613 -12.789 1.00 91.81 73 ILE A C 1
ATOM 585 O O . ILE A 1 73 ? 3.658 -11.382 -11.670 1.00 91.81 73 ILE A O 1
ATOM 589 N N . LYS A 1 74 ? 5.087 -12.494 -13.009 1.00 90.31 74 LYS A N 1
ATOM 590 C CA . LYS A 1 74 ? 5.715 -13.313 -11.954 1.00 90.31 74 LYS A CA 1
ATOM 591 C C . LYS A 1 74 ? 7.030 -12.742 -11.437 1.00 90.31 74 LYS A C 1
ATOM 593 O O . LYS A 1 74 ? 7.470 -13.108 -10.350 1.00 90.31 74 LYS A O 1
ATOM 598 N N . VAL A 1 75 ? 7.680 -11.902 -12.238 1.00 88.62 75 VAL A N 1
ATOM 599 C CA . VAL A 1 75 ? 8.973 -11.287 -11.933 1.00 88.62 75 VAL A CA 1
ATOM 600 C C . VAL A 1 75 ? 8.935 -9.861 -12.457 1.00 88.62 75 VAL A C 1
ATOM 602 O O . VAL A 1 75 ? 8.649 -9.643 -13.633 1.00 88.62 75 VAL A O 1
ATOM 605 N N . ILE A 1 76 ? 9.194 -8.908 -11.570 1.00 88.00 76 ILE A N 1
ATOM 606 C CA . ILE A 1 76 ? 9.352 -7.495 -11.911 1.00 88.00 76 ILE A CA 1
ATOM 607 C C . ILE A 1 76 ? 10.805 -7.307 -12.366 1.00 88.00 76 ILE A C 1
ATOM 609 O O . ILE A 1 76 ? 11.691 -7.872 -11.727 1.00 88.00 76 ILE A O 1
ATOM 613 N N . PRO A 1 77 ? 11.081 -6.571 -13.454 1.00 87.06 77 PRO A N 1
ATOM 614 C CA . PRO A 1 77 ? 12.454 -6.356 -13.891 1.00 87.06 77 PRO A CA 1
ATOM 615 C C . PRO A 1 77 ? 13.231 -5.527 -12.863 1.00 87.06 77 PRO A C 1
ATOM 617 O O . PRO A 1 77 ? 12.781 -4.457 -12.455 1.00 87.06 77 PRO A O 1
ATOM 620 N N . ASP A 1 78 ? 14.422 -5.992 -12.482 1.00 82.75 78 ASP A N 1
ATOM 621 C CA . ASP A 1 78 ? 15.226 -5.356 -11.429 1.00 82.75 78 ASP A CA 1
ATOM 622 C C . ASP A 1 78 ? 15.672 -3.926 -11.790 1.00 82.75 78 ASP A C 1
ATOM 624 O O . ASP A 1 78 ? 15.933 -3.099 -10.915 1.00 82.75 78 ASP A O 1
ATOM 628 N N . ASP A 1 79 ? 15.730 -3.595 -13.085 1.00 86.56 79 ASP A N 1
ATOM 629 C CA . ASP A 1 79 ? 16.108 -2.259 -13.547 1.00 86.56 79 ASP A CA 1
ATOM 630 C C . ASP A 1 79 ? 15.053 -1.180 -13.247 1.00 86.56 79 ASP A C 1
ATOM 632 O O . ASP A 1 79 ? 15.373 0.008 -13.327 1.00 86.56 79 ASP A O 1
ATOM 636 N N . VAL A 1 80 ? 13.844 -1.550 -12.803 1.00 89.12 80 VAL A N 1
ATOM 637 C CA . VAL A 1 80 ? 12.825 -0.592 -12.339 1.00 89.12 80 VAL A CA 1
ATOM 638 C C . VAL A 1 80 ? 13.330 0.272 -11.180 1.00 89.12 80 VAL A C 1
ATOM 640 O O . VAL A 1 80 ? 13.011 1.456 -11.085 1.00 89.12 80 VAL A O 1
ATOM 643 N N . CYS A 1 81 ? 14.198 -0.299 -10.345 1.00 84.75 81 CYS A N 1
ATOM 644 C CA . CYS A 1 81 ? 14.854 0.363 -9.223 1.00 84.75 81 CYS A CA 1
ATOM 645 C C . CYS A 1 81 ? 15.882 1.422 -9.657 1.00 84.75 81 CYS A C 1
ATOM 647 O O . CYS A 1 81 ? 16.282 2.262 -8.853 1.00 84.75 81 CYS A O 1
ATOM 649 N N . THR A 1 82 ? 16.302 1.414 -10.927 1.00 83.50 82 THR A N 1
ATOM 650 C CA . THR A 1 82 ? 17.260 2.387 -11.481 1.00 83.50 82 THR A CA 1
ATOM 651 C C . THR A 1 82 ? 16.589 3.641 -12.048 1.00 83.50 82 THR A C 1
ATOM 653 O O . THR A 1 82 ? 17.269 4.628 -12.341 1.00 83.50 82 THR A O 1
ATOM 656 N N . LEU A 1 83 ? 15.258 3.636 -12.182 1.00 88.38 83 LEU A N 1
ATOM 657 C CA . LEU A 1 83 ? 14.493 4.737 -12.760 1.00 88.38 83 LEU A CA 1
ATOM 658 C C . LEU A 1 83 ? 14.338 5.885 -11.757 1.00 88.38 83 LEU A C 1
ATOM 660 O O . LEU A 1 83 ? 13.418 5.919 -10.945 1.00 88.38 83 LEU A O 1
ATOM 664 N N . GLN A 1 84 ? 15.241 6.863 -11.840 1.00 86.81 84 GLN A N 1
ATOM 665 C CA . GLN A 1 84 ? 15.324 7.982 -10.890 1.00 86.81 84 GLN A CA 1
ATOM 666 C C . GLN A 1 84 ? 14.097 8.904 -10.883 1.00 86.81 84 GLN A C 1
ATOM 668 O O . GLN A 1 84 ? 13.874 9.599 -9.896 1.00 86.81 84 GLN A O 1
ATOM 673 N N . SER A 1 85 ? 13.335 8.943 -11.980 1.00 91.31 85 SER A N 1
ATOM 674 C CA . SER A 1 85 ? 12.120 9.763 -12.097 1.00 91.31 85 SER A CA 1
ATOM 675 C C . SER A 1 85 ? 10.854 9.035 -11.648 1.00 91.31 85 SER A C 1
ATOM 677 O O . SER A 1 85 ? 9.813 9.676 -11.568 1.00 91.31 85 SER A O 1
ATOM 679 N N . LEU A 1 86 ? 10.921 7.725 -11.386 1.00 93.69 86 LEU A N 1
ATOM 680 C CA . LEU A 1 86 ? 9.740 6.916 -11.111 1.00 93.69 86 LEU A CA 1
ATOM 681 C C . LEU A 1 86 ? 9.214 7.217 -9.707 1.00 93.69 86 LEU A C 1
ATOM 683 O O . LEU A 1 86 ? 9.935 7.080 -8.720 1.00 93.69 86 LEU A O 1
ATOM 687 N N . GLU A 1 87 ? 7.951 7.620 -9.626 1.00 95.62 87 GLU A N 1
ATOM 688 C CA . GLU A 1 87 ? 7.301 8.042 -8.384 1.00 95.62 87 GLU A CA 1
ATOM 689 C C . GLU A 1 87 ? 6.066 7.197 -8.066 1.00 95.62 87 GLU A C 1
ATOM 691 O O . GLU A 1 87 ? 5.775 6.975 -6.891 1.00 95.62 87 GLU A O 1
ATOM 696 N N . LYS A 1 88 ? 5.349 6.707 -9.082 1.00 97.44 88 LYS A N 1
ATOM 697 C CA . LYS A 1 88 ? 4.096 5.966 -8.898 1.00 97.44 88 LYS A CA 1
ATOM 698 C C . LYS A 1 88 ? 4.122 4.635 -9.622 1.00 97.44 88 LYS A C 1
ATOM 700 O O . LYS A 1 88 ? 4.469 4.583 -10.804 1.00 97.44 88 LYS A O 1
ATOM 705 N N . LEU A 1 89 ? 3.740 3.579 -8.913 1.00 96.62 89 LEU A N 1
ATOM 706 C CA . LEU A 1 89 ? 3.723 2.226 -9.442 1.00 96.62 89 LEU A CA 1
ATOM 707 C C . LEU A 1 89 ? 2.436 1.517 -9.054 1.00 96.62 89 LEU A C 1
ATOM 709 O O . LEU A 1 89 ? 2.195 1.287 -7.871 1.00 96.62 89 LEU A O 1
ATOM 713 N N . ASP A 1 90 ? 1.654 1.124 -10.048 1.00 97.19 90 ASP A N 1
ATOM 714 C CA . ASP A 1 90 ? 0.508 0.244 -9.856 1.00 97.19 90 ASP A CA 1
ATOM 715 C C . ASP A 1 90 ? 0.825 -1.130 -10.439 1.00 97.19 90 ASP A C 1
ATOM 717 O O . ASP A 1 90 ? 0.982 -1.290 -11.648 1.00 97.19 90 ASP A O 1
ATOM 721 N N . TRP A 1 91 ? 0.957 -2.125 -9.572 1.00 95.38 91 TRP A N 1
ATOM 722 C CA . TRP A 1 91 ? 1.236 -3.509 -9.938 1.00 95.38 91 TRP A CA 1
ATOM 723 C C . TRP A 1 91 ? 0.124 -4.455 -9.508 1.00 95.38 91 TRP A C 1
ATOM 725 O O . TRP A 1 91 ? 0.360 -5.657 -9.344 1.00 95.38 91 TRP A O 1
ATOM 735 N N . SER A 1 92 ? -1.081 -3.933 -9.321 1.00 95.56 92 SER A N 1
ATOM 736 C CA . SER A 1 92 ? -2.197 -4.696 -8.794 1.00 95.56 92 SER A CA 1
ATOM 737 C C . SER A 1 92 ? -2.585 -5.890 -9.668 1.00 95.56 92 SER A C 1
ATOM 739 O O . SER A 1 92 ? -2.471 -5.886 -10.898 1.00 95.56 92 SER A O 1
ATOM 741 N N . GLY A 1 93 ? -3.033 -6.954 -9.004 1.00 94.00 93 GLY A N 1
ATOM 742 C CA . GLY A 1 93 ? -3.501 -8.183 -9.636 1.00 94.00 93 GLY A CA 1
ATOM 743 C C . GLY A 1 93 ? -2.414 -8.963 -10.378 1.00 94.00 93 GLY A C 1
ATOM 744 O O . GLY A 1 93 ? -2.667 -9.502 -11.450 1.00 94.00 93 GLY A O 1
ATOM 745 N N . ASN A 1 94 ? -1.192 -9.035 -9.852 1.00 93.94 94 ASN A N 1
ATOM 746 C CA . ASN A 1 94 ? -0.123 -9.852 -10.440 1.00 93.94 94 ASN A CA 1
ATOM 747 C C . ASN A 1 94 ? 0.329 -10.997 -9.519 1.00 93.94 94 ASN A C 1
ATOM 749 O O . ASN A 1 94 ? -0.164 -11.182 -8.409 1.00 93.94 94 ASN A O 1
ATOM 753 N N . ASP A 1 95 ? 1.286 -11.789 -10.006 1.00 91.06 95 ASP A N 1
ATOM 754 C CA . ASP A 1 95 ? 1.705 -13.069 -9.425 1.00 91.06 95 ASP A CA 1
ATOM 755 C C . ASP A 1 95 ? 3.166 -13.065 -8.950 1.00 91.06 95 ASP A C 1
ATOM 757 O O . ASP A 1 95 ? 3.777 -14.128 -8.794 1.00 91.06 95 ASP A O 1
ATOM 761 N N . PHE A 1 96 ? 3.764 -11.888 -8.754 1.00 90.44 96 PHE A N 1
ATOM 762 C CA . PHE A 1 96 ? 5.144 -11.785 -8.294 1.00 90.44 96 PHE A CA 1
ATOM 763 C C . PHE A 1 96 ? 5.273 -12.182 -6.822 1.00 90.44 96 PHE A C 1
ATOM 765 O O . PHE A 1 96 ? 4.374 -11.993 -6.002 1.00 90.44 96 PHE A O 1
ATOM 772 N N . TYR A 1 97 ? 6.421 -12.766 -6.490 1.00 88.06 97 TYR A N 1
ATOM 773 C CA . TYR A 1 97 ? 6.686 -13.323 -5.161 1.00 88.06 97 TYR A CA 1
ATOM 774 C C . TYR A 1 97 ? 7.361 -12.327 -4.214 1.00 88.06 97 TYR A C 1
ATOM 776 O O . TYR A 1 97 ? 7.266 -12.472 -2.988 1.00 88.06 97 TYR A O 1
ATOM 784 N N . THR A 1 98 ? 8.045 -11.339 -4.789 1.00 87.19 98 THR A N 1
ATOM 785 C CA . THR A 1 98 ? 8.894 -10.356 -4.116 1.00 87.19 98 THR A CA 1
ATOM 786 C C . THR A 1 98 ? 8.826 -9.028 -4.867 1.00 87.19 98 THR A C 1
ATOM 788 O O . THR A 1 98 ? 8.632 -9.007 -6.083 1.00 87.19 98 THR A O 1
ATOM 791 N N . LEU A 1 99 ? 9.002 -7.925 -4.146 1.00 87.69 99 LEU A N 1
ATOM 792 C CA . LEU A 1 99 ? 9.342 -6.635 -4.741 1.00 87.69 99 LEU A CA 1
ATOM 793 C C . LEU A 1 99 ? 10.828 -6.650 -5.137 1.00 87.69 99 LEU A C 1
ATOM 795 O O . LEU A 1 99 ? 11.586 -7.470 -4.608 1.00 87.69 99 LEU A O 1
ATOM 799 N N . PRO A 1 100 ? 11.264 -5.800 -6.074 1.00 80.94 100 PRO A N 1
ATOM 800 C CA . PRO A 1 100 ? 12.678 -5.705 -6.417 1.00 80.94 100 PRO A CA 1
ATOM 801 C C . PRO A 1 100 ? 13.491 -5.184 -5.219 1.00 80.94 100 PRO A C 1
ATOM 803 O O . PRO A 1 100 ? 13.059 -4.282 -4.497 1.00 80.94 100 PRO A O 1
ATOM 806 N N . GLU A 1 101 ? 14.661 -5.783 -4.993 1.00 72.56 101 GLU A N 1
ATOM 807 C CA . GLU A 1 101 ? 15.572 -5.426 -3.900 1.00 72.56 101 GLU A CA 1
ATOM 808 C C . GLU A 1 101 ? 16.735 -4.571 -4.399 1.00 72.56 101 GLU A C 1
ATOM 810 O O . GLU A 1 101 ? 17.202 -4.698 -5.530 1.00 72.56 101 GLU A O 1
ATOM 815 N N . ALA A 1 102 ? 17.260 -3.724 -3.516 1.00 56.62 102 ALA A N 1
ATOM 816 C CA . ALA A 1 102 ? 18.383 -2.837 -3.806 1.00 56.62 102 ALA A CA 1
ATOM 817 C C . ALA A 1 102 ? 19.745 -3.559 -3.931 1.00 56.62 102 ALA A C 1
ATOM 819 O O . ALA A 1 102 ? 20.775 -2.886 -3.984 1.00 56.62 102 ALA A O 1
ATOM 820 N N . GLU A 1 103 ? 19.801 -4.898 -3.986 1.00 56.06 103 GLU A N 1
ATOM 821 C CA . GLU A 1 103 ? 21.069 -5.651 -4.046 1.00 56.06 103 GLU A CA 1
ATOM 822 C C . GLU A 1 103 ? 21.951 -5.241 -5.244 1.00 56.06 103 GLU A C 1
ATOM 824 O O . GLU A 1 103 ? 23.177 -5.326 -5.171 1.00 56.06 103 GLU A O 1
ATOM 829 N N . LEU A 1 104 ? 21.362 -4.686 -6.311 1.00 51.00 104 LEU A N 1
ATOM 830 C CA . LEU A 1 104 ? 22.090 -4.149 -7.469 1.00 51.00 104 LEU A CA 1
ATOM 831 C C . LEU A 1 104 ? 22.732 -2.764 -7.248 1.00 51.00 104 LEU A C 1
ATOM 833 O O . LEU A 1 104 ? 23.504 -2.315 -8.094 1.00 51.00 104 LEU A O 1
ATOM 837 N N . GLN A 1 105 ? 22.451 -2.085 -6.133 1.00 49.31 105 GLN A N 1
ATOM 838 C CA . GLN A 1 105 ? 22.966 -0.744 -5.819 1.00 49.31 105 GLN A CA 1
ATOM 839 C C . GLN A 1 105 ? 24.097 -0.754 -4.773 1.00 49.31 105 GLN A C 1
ATOM 841 O O . GLN A 1 105 ? 24.752 0.266 -4.553 1.00 49.31 105 GLN A O 1
ATOM 846 N N . MET A 1 106 ? 24.393 -1.914 -4.172 1.00 45.97 106 MET A N 1
ATOM 847 C CA . MET A 1 106 ? 25.372 -2.070 -3.086 1.00 45.97 106 MET A CA 1
ATOM 848 C C . MET A 1 106 ? 26.840 -2.152 -3.550 1.00 45.97 106 MET A C 1
ATOM 850 O O . MET A 1 106 ? 27.633 -2.927 -3.015 1.00 45.97 106 MET A O 1
ATOM 854 N N . SER A 1 107 ? 27.254 -1.326 -4.517 1.00 51.38 107 SER A N 1
ATOM 855 C CA . SER A 1 107 ? 28.681 -0.978 -4.652 1.00 51.38 107 SER A CA 1
ATOM 856 C C . SER A 1 107 ? 29.116 0.096 -3.646 1.00 51.38 107 SER A C 1
ATOM 858 O O . SER A 1 107 ? 30.305 0.400 -3.546 1.00 51.38 107 SER A O 1
ATOM 860 N N . HIS A 1 108 ? 28.169 0.656 -2.889 1.00 46.72 108 HIS A N 1
ATOM 861 C CA . HIS A 1 108 ? 28.404 1.610 -1.814 1.00 46.72 108 HIS A CA 1
ATOM 862 C C . HIS A 1 108 ? 27.795 1.076 -0.515 1.00 46.72 108 HIS A C 1
ATOM 864 O O . HIS A 1 108 ? 26.756 0.421 -0.523 1.00 46.72 108 HIS A O 1
ATOM 870 N N . THR A 1 109 ? 28.500 1.297 0.591 1.00 52.22 109 THR A N 1
ATOM 871 C CA . THR A 1 109 ? 28.086 0.951 1.954 1.00 52.22 109 THR A CA 1
ATOM 872 C C . THR A 1 109 ? 26.641 1.378 2.222 1.00 52.22 109 THR A C 1
ATOM 874 O O . THR A 1 109 ? 26.272 2.494 1.870 1.00 52.22 109 THR A O 1
ATOM 877 N N . GLU A 1 110 ? 25.857 0.528 2.899 1.00 55.59 110 GLU A N 1
ATOM 878 C CA . GLU A 1 110 ? 24.432 0.731 3.257 1.00 55.59 110 GLU A CA 1
ATOM 879 C C . GLU A 1 110 ? 24.104 2.102 3.891 1.00 55.59 110 GLU A C 1
ATOM 881 O O . GLU A 1 110 ? 22.943 2.486 3.974 1.00 55.59 110 GLU A O 1
ATOM 886 N N . GLN A 1 111 ? 25.117 2.849 4.333 1.00 58.09 111 GLN A N 1
ATOM 887 C CA . GLN A 1 111 ? 24.993 4.146 4.994 1.00 58.09 111 GLN A CA 1
ATOM 888 C C . GLN A 1 111 ? 24.632 5.315 4.057 1.00 58.09 111 GLN A C 1
ATOM 890 O O . GLN A 1 111 ? 24.142 6.320 4.564 1.00 58.09 111 GLN A O 1
ATOM 895 N N . ASP A 1 112 ? 24.812 5.189 2.735 1.00 57.50 112 ASP A N 1
ATOM 896 C CA . ASP A 1 112 ? 24.574 6.287 1.772 1.00 57.50 112 ASP A CA 1
ATOM 897 C C . ASP A 1 112 ? 23.357 6.063 0.851 1.00 57.50 112 ASP A C 1
ATOM 899 O O . ASP A 1 112 ? 23.085 6.872 -0.039 1.00 57.50 112 ASP A O 1
ATOM 903 N N . PHE A 1 113 ? 22.616 4.960 1.014 1.00 69.19 113 PHE A N 1
ATOM 904 C CA . PHE A 1 113 ? 21.445 4.703 0.177 1.00 69.19 113 PHE A CA 1
ATOM 905 C C . PHE A 1 113 ? 20.257 5.562 0.631 1.00 69.19 113 PHE A C 1
ATOM 907 O O . PHE A 1 113 ? 19.604 5.267 1.629 1.00 69.19 113 PHE A O 1
ATOM 914 N N . GLU A 1 114 ? 19.942 6.608 -0.136 1.00 69.44 114 GLU A N 1
ATOM 915 C CA . GLU A 1 114 ? 18.821 7.527 0.132 1.00 69.44 114 GLU A CA 1
ATOM 916 C C . GLU A 1 114 ? 17.423 6.910 -0.101 1.00 69.44 114 GLU A C 1
ATOM 918 O O . GLU A 1 114 ? 16.408 7.603 0.010 1.00 69.44 114 GLU A O 1
ATOM 923 N N . GLY A 1 115 ? 17.353 5.613 -0.419 1.00 76.12 115 GLY A N 1
ATOM 924 C CA . GLY A 1 115 ? 16.115 4.920 -0.751 1.00 76.12 115 GLY A CA 1
ATOM 925 C C . GLY A 1 115 ? 15.609 5.211 -2.165 1.00 76.12 115 GLY A C 1
ATOM 926 O O . GLY A 1 115 ? 16.108 6.078 -2.892 1.00 76.12 115 GLY A O 1
ATOM 927 N N . PHE A 1 116 ? 14.584 4.468 -2.570 1.00 82.88 116 PHE A N 1
ATOM 928 C CA . PHE A 1 116 ? 13.909 4.704 -3.844 1.00 82.88 116 PHE A CA 1
ATOM 929 C C . PHE A 1 116 ? 13.063 5.982 -3.801 1.00 82.88 116 PHE A C 1
ATOM 931 O O . PHE A 1 116 ? 12.566 6.392 -2.751 1.00 82.88 116 PHE A O 1
ATOM 938 N N . GLN A 1 117 ? 12.866 6.606 -4.967 1.00 86.94 117 GLN A N 1
ATOM 939 C CA . GLN A 1 117 ? 12.077 7.840 -5.104 1.00 86.94 117 GLN A CA 1
ATOM 940 C C . GLN A 1 117 ? 10.558 7.601 -5.131 1.00 86.94 117 GLN A C 1
ATOM 942 O O . GLN A 1 117 ? 9.789 8.545 -5.296 1.00 86.94 117 GLN A O 1
ATOM 947 N N . TRP A 1 118 ? 10.127 6.350 -4.957 1.00 92.88 118 TRP A N 1
ATOM 948 C CA . TRP A 1 118 ? 8.729 5.951 -5.046 1.00 92.88 118 TRP A CA 1
ATOM 949 C C . TRP A 1 118 ? 7.903 6.594 -3.932 1.00 92.88 118 TRP A C 1
ATOM 951 O O . TRP A 1 118 ? 8.291 6.593 -2.763 1.00 92.88 118 TRP A O 1
ATOM 961 N N . ARG A 1 119 ? 6.751 7.132 -4.320 1.00 96.94 119 ARG A N 1
ATOM 962 C CA . ARG A 1 119 ? 5.787 7.828 -3.464 1.00 96.94 119 ARG A CA 1
ATOM 963 C C . ARG A 1 119 ? 4.500 7.039 -3.301 1.00 96.94 119 ARG A C 1
ATOM 965 O O . ARG A 1 119 ? 3.916 7.058 -2.220 1.00 96.94 119 ARG A O 1
ATOM 972 N N . GLU A 1 120 ? 4.074 6.352 -4.354 1.00 98.19 120 GLU A N 1
ATOM 973 C CA . GLU A 1 120 ? 2.792 5.652 -4.395 1.00 98.19 120 GLU A CA 1
ATOM 974 C C . GLU A 1 120 ? 2.998 4.247 -4.964 1.00 98.19 120 GLU A C 1
ATOM 976 O O . GLU A 1 120 ? 3.571 4.087 -6.044 1.00 98.19 120 GLU A O 1
ATOM 981 N N . LEU A 1 121 ? 2.567 3.235 -4.210 1.00 96.56 121 LEU A N 1
ATOM 982 C CA . LEU A 1 121 ? 2.688 1.830 -4.583 1.00 96.56 121 LEU A CA 1
ATOM 983 C C . LEU A 1 121 ? 1.353 1.112 -4.363 1.00 96.56 121 LEU A C 1
ATOM 985 O O . LEU A 1 121 ? 0.885 1.012 -3.227 1.00 96.56 121 LEU A O 1
ATOM 989 N N . TRP A 1 122 ? 0.785 0.567 -5.437 1.00 97.56 122 TRP A N 1
ATOM 990 C CA . TRP A 1 122 ? -0.334 -0.370 -5.379 1.00 97.56 122 TRP A CA 1
ATOM 991 C C . TRP A 1 122 ? 0.159 -1.768 -5.706 1.00 97.56 122 TRP A C 1
ATOM 993 O O . TRP A 1 122 ? 0.783 -2.004 -6.740 1.00 97.56 122 TRP A O 1
ATOM 1003 N N . VAL A 1 123 ? -0.111 -2.704 -4.805 1.00 95.06 123 VAL A N 1
ATOM 1004 C CA . VAL A 1 123 ? 0.151 -4.130 -5.019 1.00 95.06 123 VAL A CA 1
ATOM 1005 C C . VAL A 1 123 ? -1.071 -4.953 -4.628 1.00 95.06 123 VAL A C 1
ATOM 1007 O O . VAL A 1 123 ? -0.943 -6.102 -4.211 1.00 95.06 123 VAL A O 1
ATOM 1010 N N . ASP A 1 124 ? -2.268 -4.368 -4.715 1.00 94.44 124 ASP A N 1
ATOM 1011 C CA . ASP A 1 124 ? -3.484 -5.039 -4.277 1.00 94.44 124 ASP A CA 1
ATOM 1012 C C . ASP A 1 124 ? -3.770 -6.293 -5.107 1.00 94.44 124 ASP A C 1
ATOM 1014 O O . ASP A 1 124 ? -3.464 -6.382 -6.294 1.00 94.44 124 ASP A O 1
ATOM 1018 N N . GLY A 1 125 ? -4.306 -7.324 -4.457 1.00 90.62 125 GLY A N 1
ATOM 1019 C CA . GLY A 1 125 ? -4.628 -8.578 -5.139 1.00 90.62 125 GLY A CA 1
ATOM 1020 C C . GLY A 1 125 ? -3.414 -9.404 -5.591 1.00 90.62 125 GLY A C 1
ATOM 1021 O O . GLY A 1 125 ? -3.611 -10.427 -6.249 1.00 90.62 125 GLY A O 1
ATOM 1022 N N . CYS A 1 126 ? -2.186 -9.039 -5.204 1.00 91.44 126 CYS A N 1
ATOM 1023 C CA . CYS A 1 126 ? -0.972 -9.816 -5.468 1.00 91.44 126 CYS A CA 1
ATOM 1024 C C . CYS A 1 126 ? -0.842 -11.019 -4.518 1.00 91.44 126 CYS A C 1
ATOM 1026 O O . CYS A 1 126 ? -0.105 -11.012 -3.536 1.00 91.44 126 CYS A O 1
ATOM 1028 N N . LYS A 1 127 ? -1.571 -12.104 -4.796 1.00 83.81 127 LYS A N 1
ATOM 1029 C CA . LYS A 1 127 ? -1.764 -13.229 -3.849 1.00 83.81 127 LYS A CA 1
ATOM 1030 C C . LYS A 1 127 ? -0.507 -14.040 -3.520 1.00 83.81 127 LYS A C 1
ATOM 1032 O O . LYS A 1 127 ? -0.512 -14.809 -2.557 1.00 83.81 127 LYS A O 1
ATOM 1037 N N . HIS A 1 128 ? 0.540 -13.931 -4.332 1.00 86.31 128 HIS A N 1
ATOM 1038 C CA . HIS A 1 128 ? 1.752 -14.740 -4.200 1.00 86.31 128 HIS A CA 1
ATOM 1039 C C . HIS A 1 128 ? 2.922 -14.015 -3.542 1.00 86.31 128 HIS A C 1
ATOM 1041 O O . HIS A 1 128 ? 3.932 -14.666 -3.252 1.00 86.31 128 HIS A O 1
ATOM 1047 N N . ILE A 1 129 ? 2.777 -12.724 -3.237 1.00 84.56 129 ILE A N 1
ATOM 1048 C CA . ILE A 1 129 ? 3.837 -11.984 -2.575 1.00 84.56 129 ILE A CA 1
ATOM 1049 C C . ILE A 1 129 ? 3.978 -12.442 -1.120 1.00 84.56 129 ILE A C 1
ATOM 1051 O O . ILE A 1 129 ? 3.051 -12.368 -0.314 1.00 84.56 129 ILE A O 1
ATOM 1055 N N . LYS A 1 130 ? 5.156 -12.971 -0.783 1.00 71.38 130 LYS A N 1
ATOM 1056 C CA . LYS A 1 130 ? 5.460 -13.481 0.567 1.00 71.38 130 LYS A CA 1
ATOM 1057 C C . LYS A 1 130 ? 6.409 -12.572 1.342 1.00 71.38 130 LYS A C 1
ATOM 1059 O O . LYS A 1 130 ? 6.423 -12.632 2.565 1.00 71.38 130 LYS A O 1
ATOM 1064 N N . SER A 1 131 ? 7.197 -11.756 0.637 1.00 62.34 131 SER A N 1
ATOM 1065 C CA . SER A 1 131 ? 8.392 -11.091 1.178 1.00 62.34 131 SER A CA 1
ATOM 1066 C C . SER A 1 131 ? 8.261 -9.576 1.374 1.00 62.34 131 SER A C 1
ATOM 1068 O O . SER A 1 131 ? 9.271 -8.883 1.446 1.00 62.34 131 SER A O 1
ATOM 1070 N N . ILE A 1 132 ? 7.043 -9.033 1.509 1.00 73.62 132 ILE A N 1
ATOM 1071 C CA . ILE A 1 132 ? 6.878 -7.590 1.784 1.00 73.62 132 ILE A CA 1
ATOM 1072 C C . ILE A 1 132 ? 7.566 -7.182 3.104 1.00 73.62 132 ILE A C 1
ATOM 1074 O O . ILE A 1 132 ? 8.061 -6.063 3.207 1.00 73.62 132 ILE A O 1
ATOM 1078 N N . SER A 1 133 ? 7.644 -8.090 4.087 1.00 69.2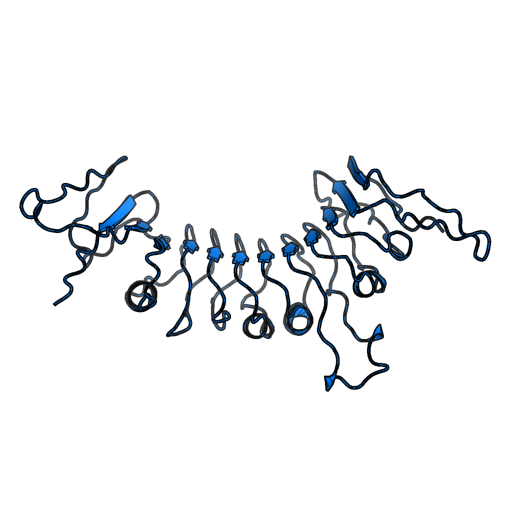5 133 SER A N 1
ATOM 1079 C CA . SER A 1 133 ? 8.037 -7.825 5.485 1.00 69.25 133 SER A CA 1
ATOM 1080 C C . SER A 1 133 ? 9.411 -7.207 5.722 1.00 69.25 133 SER A C 1
ATOM 1082 O O . SER A 1 133 ? 9.583 -6.611 6.785 1.00 69.25 133 SER A O 1
ATOM 1084 N N . ASP A 1 134 ? 10.333 -7.305 4.761 1.00 72.88 134 ASP A N 1
ATOM 1085 C CA . ASP A 1 134 ? 11.675 -6.716 4.857 1.00 72.88 134 ASP A CA 1
ATOM 1086 C C . ASP A 1 134 ? 12.005 -5.750 3.711 1.00 72.88 134 ASP A C 1
ATOM 1088 O O . ASP A 1 134 ? 12.947 -4.966 3.819 1.00 72.88 134 ASP A O 1
ATOM 1092 N N . GLN A 1 135 ? 11.237 -5.773 2.620 1.00 81.00 135 GLN A N 1
ATOM 1093 C CA . GLN A 1 135 ? 11.552 -5.016 1.407 1.00 81.00 135 GLN A CA 1
ATOM 1094 C C . GLN A 1 135 ? 11.049 -3.573 1.469 1.00 81.00 135 GLN A C 1
ATOM 1096 O O . GLN A 1 135 ? 11.634 -2.694 0.837 1.00 81.00 135 GLN A O 1
ATOM 1101 N N . LEU A 1 136 ? 10.007 -3.290 2.265 1.00 86.81 136 LEU A N 1
ATOM 1102 C CA . LEU A 1 136 ? 9.451 -1.934 2.307 1.00 86.81 136 LEU A CA 1
ATOM 1103 C C . LEU A 1 136 ? 10.420 -0.896 2.887 1.00 86.81 136 LEU A C 1
ATOM 1105 O O . LEU A 1 136 ? 10.301 0.280 2.558 1.00 86.81 136 LEU A O 1
ATOM 1109 N N . 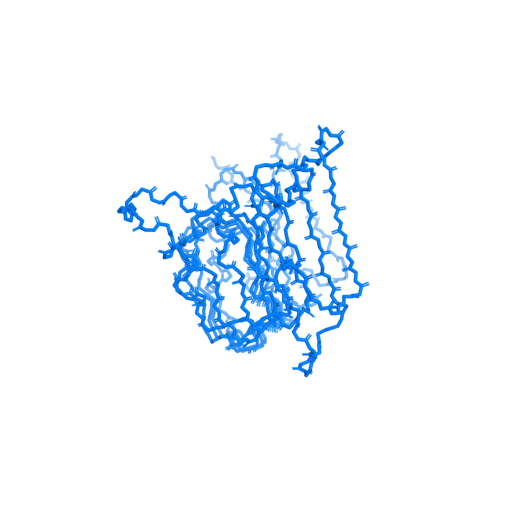ARG A 1 137 ? 11.413 -1.311 3.686 1.00 85.25 137 ARG A N 1
ATOM 1110 C CA . ARG A 1 137 ? 12.391 -0.402 4.315 1.00 85.25 137 ARG A CA 1
ATOM 1111 C C . ARG A 1 137 ? 13.170 0.461 3.318 1.00 85.25 137 ARG A C 1
ATOM 1113 O O . ARG A 1 137 ? 13.676 1.515 3.681 1.00 85.25 137 ARG A O 1
ATOM 1120 N N . TYR A 1 138 ? 13.265 0.021 2.063 1.00 84.81 138 TYR A N 1
ATOM 1121 C CA . TYR A 1 138 ? 13.967 0.736 0.999 1.00 84.81 138 TYR A CA 1
ATOM 1122 C C . TYR A 1 138 ? 13.124 1.848 0.352 1.00 84.81 138 TYR A C 1
ATOM 1124 O O . TYR A 1 138 ? 13.669 2.712 -0.338 1.00 84.81 138 TYR A O 1
ATOM 1132 N N . PHE A 1 139 ? 11.808 1.867 0.581 1.00 87.56 139 PHE A N 1
ATOM 1133 C CA . PHE A 1 139 ? 10.874 2.847 0.017 1.00 87.56 139 PHE A CA 1
ATOM 1134 C C . PHE A 1 139 ? 10.607 3.991 1.012 1.00 87.56 139 PHE A C 1
ATOM 1136 O O . PHE A 1 139 ? 9.468 4.305 1.341 1.00 87.56 139 PHE A O 1
ATOM 1143 N N . VAL A 1 140 ? 11.664 4.634 1.517 1.00 87.00 140 VAL A N 1
ATOM 1144 C CA . VAL A 1 140 ? 11.579 5.636 2.605 1.00 87.00 140 VAL A CA 1
ATOM 1145 C C . VAL A 1 140 ? 10.753 6.887 2.262 1.00 87.00 140 VAL A C 1
ATOM 1147 O O . VAL A 1 140 ? 10.289 7.584 3.165 1.00 87.00 140 VAL A O 1
ATOM 1150 N N . LYS A 1 141 ? 10.556 7.179 0.967 1.00 92.69 141 LYS A N 1
ATOM 1151 C CA . LYS A 1 141 ? 9.735 8.299 0.468 1.00 92.69 141 LYS A CA 1
ATOM 1152 C C . LYS A 1 141 ? 8.273 7.926 0.209 1.00 92.69 141 LYS A C 1
ATOM 1154 O O . LYS A 1 141 ? 7.498 8.803 -0.175 1.00 92.69 141 LYS A O 1
ATOM 1159 N N . LEU A 1 142 ? 7.898 6.663 0.418 1.00 95.62 142 LEU A N 1
ATOM 1160 C CA . LEU A 1 142 ? 6.557 6.172 0.138 1.00 95.62 142 LEU A CA 1
ATOM 1161 C C . LEU A 1 142 ? 5.542 6.865 1.053 1.00 95.62 142 LEU A C 1
ATOM 1163 O O . LEU A 1 142 ? 5.622 6.754 2.274 1.00 95.62 142 LEU A O 1
ATOM 1167 N N . SER A 1 143 ? 4.593 7.576 0.450 1.00 97.88 143 SER A N 1
ATOM 1168 C CA . SER A 1 143 ? 3.512 8.297 1.128 1.00 97.88 143 SER A CA 1
ATOM 1169 C C . SER A 1 143 ? 2.167 7.579 1.038 1.00 97.88 143 SER A C 1
ATOM 1171 O O . SER A 1 143 ? 1.295 7.814 1.876 1.00 97.88 143 SER A O 1
ATOM 1173 N N . TYR A 1 144 ? 2.007 6.690 0.057 1.00 98.62 144 TYR A N 1
ATOM 1174 C CA . TYR A 1 144 ? 0.797 5.914 -0.182 1.00 98.62 144 TYR A CA 1
ATOM 1175 C C . TYR A 1 144 ? 1.150 4.453 -0.477 1.00 98.62 144 TYR A C 1
ATOM 1177 O O . TYR A 1 144 ? 1.983 4.174 -1.342 1.00 98.62 144 TYR A O 1
ATOM 1185 N N . LEU A 1 145 ? 0.485 3.527 0.214 1.00 97.69 145 LEU A N 1
ATOM 1186 C CA . LEU A 1 145 ? 0.660 2.092 0.022 1.00 97.69 145 LEU A CA 1
ATOM 1187 C C . LEU A 1 145 ? -0.688 1.365 0.054 1.00 97.69 145 LEU A C 1
ATOM 1189 O O . LEU A 1 145 ? -1.393 1.413 1.065 1.00 97.69 145 LEU A O 1
ATOM 1193 N N . ASP A 1 146 ? -1.005 0.642 -1.020 1.00 97.94 146 ASP A N 1
ATOM 1194 C CA . ASP A 1 146 ? -2.157 -0.258 -1.080 1.00 97.94 146 ASP A CA 1
ATOM 1195 C C . ASP A 1 146 ? -1.719 -1.729 -1.038 1.00 97.94 146 ASP A C 1
ATOM 1197 O O . ASP A 1 146 ? -1.110 -2.254 -1.973 1.00 97.94 146 ASP A O 1
ATOM 1201 N N . LEU A 1 147 ? -2.041 -2.388 0.077 1.00 95.81 147 LEU A N 1
ATOM 1202 C CA . LEU A 1 147 ? -1.862 -3.818 0.327 1.00 95.81 147 LEU A CA 1
ATOM 1203 C C . LEU A 1 147 ? -3.213 -4.543 0.419 1.00 95.81 147 LEU A C 1
ATOM 1205 O O . LEU A 1 147 ? -3.318 -5.570 1.092 1.00 95.81 147 LEU A O 1
ATOM 1209 N N . SER A 1 148 ? -4.266 -4.036 -0.216 1.00 96.38 148 SER A N 1
ATOM 1210 C CA . SER A 1 148 ? -5.592 -4.654 -0.172 1.00 96.38 148 SER A CA 1
ATOM 1211 C C . SER A 1 148 ? -5.590 -6.078 -0.741 1.00 96.38 148 SER A C 1
ATOM 1213 O O . SER A 1 148 ? -4.763 -6.461 -1.568 1.00 96.38 148 SER A O 1
ATOM 1215 N N . SER A 1 149 ? -6.558 -6.885 -0.311 1.00 94.50 149 SER A N 1
ATOM 1216 C CA . SER A 1 149 ? -6.812 -8.239 -0.822 1.00 94.50 149 SER A CA 1
ATOM 1217 C C . SER A 1 149 ? -5.640 -9.224 -0.676 1.00 94.50 149 SER A C 1
ATOM 1219 O O . SER A 1 149 ? -5.516 -10.156 -1.474 1.00 94.50 149 SER A O 1
ATOM 1221 N N . HIS A 1 150 ? -4.802 -9.052 0.349 1.00 92.50 150 HIS A N 1
ATOM 1222 C CA . HIS A 1 150 ? -3.751 -10.007 0.697 1.00 92.50 150 HIS A CA 1
ATOM 1223 C C . HIS A 1 150 ? -4.180 -11.006 1.777 1.00 92.50 150 HIS A C 1
ATOM 1225 O O . HIS A 1 150 ? -5.116 -10.800 2.551 1.00 92.50 150 HIS A O 1
ATOM 1231 N N . ASP A 1 151 ? -3.418 -12.095 1.847 1.00 90.75 151 ASP A N 1
ATOM 1232 C CA . ASP A 1 151 ? -3.663 -13.248 2.711 1.00 90.75 151 ASP A CA 1
ATOM 1233 C C . ASP A 1 151 ? -2.714 -13.317 3.928 1.00 90.75 151 ASP A C 1
ATOM 1235 O O . ASP A 1 151 ? -2.602 -14.369 4.563 1.00 90.75 151 ASP A O 1
ATOM 1239 N N . PHE A 1 152 ? -2.018 -12.225 4.266 1.00 89.75 152 PHE A N 1
ATOM 1240 C CA . PHE A 1 152 ? -1.166 -12.181 5.458 1.00 89.75 152 PHE A CA 1
ATOM 1241 C C . PHE A 1 152 ? -2.001 -12.138 6.748 1.00 89.75 152 PHE A C 1
ATOM 1243 O O . PHE A 1 152 ? -3.073 -11.535 6.796 1.00 89.75 152 PHE A O 1
ATOM 1250 N N . GLU A 1 153 ? -1.506 -12.782 7.809 1.00 92.69 153 GLU A N 1
ATOM 1251 C CA . GLU A 1 153 ? -2.179 -12.787 9.119 1.00 92.69 153 GLU A CA 1
ATOM 1252 C C . GLU A 1 153 ? -1.826 -11.573 9.984 1.00 92.69 153 GLU A C 1
ATOM 1254 O O . GLU A 1 153 ? -2.613 -11.172 10.840 1.00 92.69 153 GLU A O 1
ATOM 1259 N N . THR A 1 154 ? -0.657 -10.982 9.753 1.00 92.06 154 THR A N 1
ATOM 1260 C CA . THR A 1 154 ? -0.133 -9.811 10.461 1.00 92.06 154 THR A CA 1
ATOM 1261 C C . THR A 1 154 ? 0.474 -8.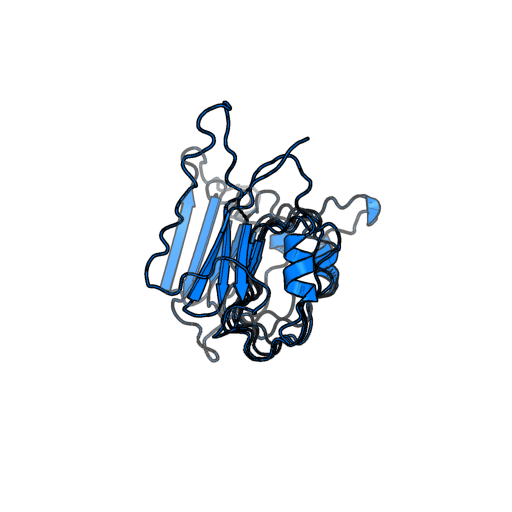847 9.456 1.00 92.06 154 THR A C 1
ATOM 1263 O O . THR A 1 154 ? 0.894 -9.262 8.373 1.00 92.06 154 THR A O 1
ATOM 1266 N N . LEU A 1 155 ? 0.563 -7.570 9.824 1.00 92.62 155 LEU A N 1
ATOM 1267 C CA . LEU A 1 155 ? 1.237 -6.587 8.988 1.00 92.62 155 LEU A CA 1
ATOM 1268 C C . LEU A 1 155 ? 2.717 -6.953 8.741 1.00 92.62 155 LEU A C 1
ATOM 1270 O O . LEU A 1 155 ? 3.385 -7.454 9.651 1.00 92.62 155 LEU A O 1
ATOM 1274 N N . PRO A 1 156 ? 3.240 -6.683 7.531 1.00 89.31 156 PRO A N 1
ATOM 1275 C CA . PRO A 1 156 ? 4.668 -6.745 7.243 1.00 89.31 156 PRO A CA 1
ATOM 1276 C C . PRO A 1 156 ? 5.484 -5.890 8.231 1.00 89.31 156 PRO A C 1
ATOM 1278 O O . PRO A 1 156 ? 5.186 -4.712 8.430 1.00 89.31 156 PRO A O 1
ATOM 1281 N N . SER A 1 157 ? 6.530 -6.460 8.841 1.00 87.81 157 SER A N 1
ATOM 1282 C CA . SER A 1 157 ? 7.283 -5.814 9.932 1.00 87.81 157 SER A CA 1
ATOM 1283 C C . SER A 1 157 ? 7.930 -4.483 9.549 1.00 87.81 157 SER A C 1
ATOM 1285 O O . SER A 1 157 ? 7.984 -3.579 10.383 1.00 87.81 157 SER A O 1
ATOM 1287 N N . SER A 1 158 ? 8.376 -4.337 8.301 1.00 89.50 158 SER A N 1
ATOM 1288 C CA . SER A 1 158 ? 8.985 -3.114 7.772 1.00 89.50 158 SER A CA 1
ATOM 1289 C C . SER A 1 158 ? 8.003 -1.952 7.570 1.00 89.50 158 SER A C 1
ATOM 1291 O O . SER A 1 158 ? 8.448 -0.841 7.308 1.00 89.50 158 SER A O 1
ATOM 1293 N N . ILE A 1 159 ? 6.680 -2.142 7.709 1.00 92.12 159 ILE A N 1
ATOM 1294 C CA . ILE A 1 159 ? 5.705 -1.033 7.595 1.00 92.12 159 ILE A CA 1
ATOM 1295 C C . ILE A 1 159 ? 6.006 0.082 8.602 1.00 92.12 159 ILE A C 1
ATOM 1297 O O . ILE A 1 159 ? 5.883 1.260 8.276 1.00 92.12 159 ILE A O 1
ATOM 1301 N N . ARG A 1 160 ? 6.459 -0.278 9.808 1.00 91.06 160 ARG A N 1
ATOM 1302 C CA . ARG A 1 160 ? 6.814 0.687 10.860 1.00 91.06 160 ARG A CA 1
ATOM 1303 C C . ARG A 1 160 ? 7.990 1.599 10.495 1.00 91.06 160 ARG A C 1
ATOM 1305 O O . ARG A 1 160 ? 8.194 2.610 11.157 1.00 91.06 160 ARG A O 1
ATOM 1312 N N . GLU A 1 161 ? 8.784 1.213 9.497 1.00 90.06 161 GLU A N 1
ATOM 1313 C CA . GLU A 1 161 ? 9.988 1.925 9.051 1.00 90.06 161 GLU A CA 1
ATOM 1314 C C . GLU A 1 161 ? 9.673 2.952 7.951 1.00 90.06 161 GLU A C 1
ATOM 1316 O O . GLU A 1 161 ? 10.512 3.794 7.635 1.00 90.06 161 GLU A O 1
ATOM 1321 N N . LEU A 1 162 ? 8.450 2.936 7.407 1.00 92.75 162 LEU A N 1
ATOM 1322 C CA . LEU A 1 162 ? 7.986 3.877 6.390 1.00 92.75 162 LEU A CA 1
ATOM 1323 C C . LEU A 1 162 ? 7.623 5.235 7.014 1.00 92.75 162 LEU A C 1
ATOM 1325 O O . LEU A 1 162 ? 6.453 5.574 7.182 1.00 92.75 162 LEU A O 1
ATOM 1329 N N . SER A 1 163 ? 8.640 6.021 7.363 1.00 91.69 163 SER A N 1
ATOM 1330 C CA . SER A 1 163 ? 8.509 7.308 8.065 1.00 91.69 163 SER A CA 1
ATOM 1331 C C . SER A 1 163 ? 7.778 8.412 7.292 1.00 91.69 163 SER A C 1
ATOM 1333 O O . SER A 1 163 ? 7.380 9.401 7.903 1.00 91.69 163 SER A O 1
ATOM 1335 N N . SER A 1 164 ? 7.603 8.258 5.976 1.00 95.25 164 SER A N 1
ATOM 1336 C CA . SER A 1 164 ? 6.853 9.192 5.122 1.00 95.25 164 SER A CA 1
ATOM 1337 C C . SER A 1 164 ? 5.425 8.722 4.820 1.00 95.25 164 SER A C 1
ATOM 1339 O O . SER A 1 164 ? 4.682 9.442 4.152 1.00 95.25 164 SER A O 1
ATOM 1341 N N . LEU A 1 165 ? 5.029 7.526 5.275 1.00 97.19 165 LEU A N 1
ATOM 1342 C CA . LEU A 1 165 ? 3.754 6.922 4.896 1.00 97.19 165 LEU A CA 1
ATOM 1343 C C . LEU A 1 165 ? 2.595 7.669 5.548 1.00 97.19 165 LEU A C 1
ATOM 1345 O O . LEU A 1 165 ? 2.439 7.614 6.768 1.00 97.19 165 LEU A O 1
ATOM 1349 N N . GLY A 1 166 ? 1.784 8.331 4.723 1.00 97.38 166 GLY A N 1
ATOM 1350 C CA . GLY A 1 166 ? 0.578 9.042 5.138 1.00 97.38 166 GLY A CA 1
ATOM 1351 C C . GLY A 1 166 ? -0.696 8.220 4.940 1.00 97.38 166 GLY A C 1
ATOM 1352 O O . GLY A 1 166 ? -1.624 8.348 5.734 1.00 97.38 166 GLY A O 1
ATOM 1353 N N . THR A 1 167 ? -0.744 7.346 3.928 1.00 98.56 167 THR A N 1
ATOM 1354 C CA . THR A 1 167 ? -1.920 6.516 3.613 1.00 98.56 167 THR A CA 1
ATOM 1355 C C . THR A 1 167 ? -1.563 5.039 3.501 1.00 98.56 167 THR A C 1
ATOM 1357 O O . THR A 1 167 ? -0.687 4.670 2.723 1.00 98.56 167 THR A O 1
ATOM 1360 N N . LEU A 1 168 ? -2.290 4.194 4.236 1.00 98.44 168 LEU A N 1
ATOM 1361 C CA . LEU A 1 168 ? -2.188 2.738 4.183 1.00 98.44 168 LEU A CA 1
ATOM 1362 C C . LEU A 1 168 ? -3.568 2.124 3.929 1.00 98.44 168 LEU A C 1
ATOM 1364 O O . LEU A 1 168 ? -4.514 2.362 4.686 1.00 98.44 168 LEU A O 1
ATOM 1368 N N . ILE A 1 169 ? -3.664 1.300 2.887 1.00 98.50 169 ILE A N 1
ATOM 1369 C CA . ILE A 1 169 ? -4.883 0.575 2.524 1.00 98.50 169 ILE A CA 1
ATOM 1370 C C . ILE A 1 169 ? -4.648 -0.931 2.682 1.00 98.50 169 ILE A C 1
ATOM 1372 O O . ILE A 1 169 ? -3.679 -1.492 2.185 1.00 98.50 169 ILE A O 1
ATOM 1376 N N . LEU A 1 170 ? -5.540 -1.578 3.422 1.00 97.50 170 LEU A N 1
ATOM 1377 C CA . LEU A 1 170 ? -5.529 -2.986 3.819 1.00 97.50 170 LEU A CA 1
ATOM 1378 C C . LEU A 1 170 ? -6.890 -3.632 3.537 1.00 97.50 170 LEU A C 1
ATOM 1380 O O . LEU A 1 170 ? -7.258 -4.617 4.175 1.00 97.50 170 LEU A O 1
ATOM 1384 N N . ASN A 1 171 ? -7.696 -3.044 2.653 1.00 97.25 171 ASN A N 1
ATOM 1385 C CA . ASN A 1 171 ? -9.078 -3.462 2.467 1.00 97.25 171 ASN A CA 1
ATOM 1386 C C . ASN A 1 171 ? -9.136 -4.932 2.046 1.00 97.25 171 ASN A C 1
ATOM 1388 O O . ASN A 1 171 ? -8.343 -5.396 1.232 1.00 97.25 171 ASN A O 1
ATOM 1392 N N . LYS A 1 172 ? -10.114 -5.675 2.563 1.00 96.56 172 LYS A N 1
ATOM 1393 C CA . LYS A 1 172 ? -10.364 -7.077 2.205 1.00 96.56 172 LYS A CA 1
ATOM 1394 C C . LYS A 1 172 ? -9.165 -8.007 2.451 1.00 96.56 172 LYS A C 1
ATOM 1396 O O . LYS A 1 172 ? -9.097 -9.073 1.840 1.00 96.56 172 LYS A O 1
ATOM 1401 N N . CYS A 1 173 ? -8.256 -7.670 3.369 1.00 95.88 173 CYS A N 1
ATOM 1402 C CA . CYS A 1 173 ? -7.237 -8.600 3.863 1.00 95.88 173 CYS A CA 1
ATOM 1403 C C . CYS A 1 173 ? -7.878 -9.624 4.809 1.00 95.88 173 CYS A C 1
ATOM 1405 O O . CYS A 1 173 ? -7.857 -9.496 6.032 1.00 95.88 173 CYS A O 1
ATOM 1407 N N . LYS A 1 174 ? -8.517 -10.648 4.234 1.00 94.75 174 LYS A N 1
ATOM 1408 C CA . LYS A 1 174 ? -9.448 -11.538 4.951 1.00 94.75 174 LYS A CA 1
ATOM 1409 C C . LYS A 1 174 ? -8.815 -12.369 6.061 1.00 94.75 174 LYS A C 1
ATOM 1411 O O . LYS A 1 174 ? -9.545 -12.829 6.935 1.00 94.75 174 LYS A O 1
ATOM 1416 N N . LYS A 1 175 ? -7.498 -12.584 6.022 1.00 95.38 175 LYS A N 1
ATOM 1417 C CA . LYS A 1 175 ? -6.745 -13.353 7.026 1.00 95.38 175 LYS A CA 1
ATOM 1418 C C . LYS A 1 175 ? -6.058 -12.484 8.076 1.00 95.38 175 LYS A C 1
ATOM 1420 O O . LYS A 1 175 ? -5.567 -13.041 9.054 1.00 95.38 175 LYS A O 1
ATOM 1425 N N . LEU A 1 176 ? -6.043 -11.161 7.900 1.00 95.62 176 LEU A N 1
ATOM 1426 C CA . LEU A 1 176 ? -5.407 -10.230 8.827 1.00 95.62 176 LEU A CA 1
ATOM 1427 C C . LEU A 1 176 ? -6.114 -10.288 10.183 1.00 95.62 176 LEU A C 1
ATOM 1429 O O . LEU A 1 176 ? -7.314 -10.040 10.254 1.00 95.62 176 LEU A O 1
ATOM 1433 N N . LYS A 1 177 ? -5.371 -10.618 11.243 1.00 96.19 177 LYS A N 1
ATOM 1434 C CA . LYS A 1 177 ? -5.886 -10.780 12.613 1.00 96.19 177 LYS A CA 1
ATOM 1435 C C . LYS A 1 177 ? -5.638 -9.559 13.485 1.00 96.19 177 LYS A C 1
ATOM 1437 O O . LYS A 1 177 ? -6.447 -9.269 14.363 1.00 96.19 177 LYS A O 1
ATOM 1442 N N . SER A 1 178 ? -4.547 -8.838 13.249 1.00 95.12 178 SER A N 1
ATOM 1443 C CA . SER A 1 178 ? -4.192 -7.649 14.021 1.00 95.12 178 SER A CA 1
ATOM 1444 C C . SER A 1 178 ? -3.573 -6.559 13.154 1.00 95.12 178 SER A C 1
ATOM 1446 O O . SER A 1 178 ? -2.824 -6.833 12.215 1.00 95.12 178 SER A O 1
ATOM 1448 N N . ILE A 1 179 ? -3.868 -5.306 13.499 1.00 95.25 179 ILE A N 1
ATOM 1449 C CA . ILE A 1 179 ? -3.148 -4.130 13.002 1.00 95.25 179 ILE A CA 1
ATOM 1450 C C . ILE A 1 179 ? -2.361 -3.544 14.168 1.00 95.25 179 ILE A C 1
ATOM 1452 O O . ILE A 1 179 ? -2.941 -3.040 15.128 1.00 95.25 179 ILE A O 1
ATOM 1456 N N . GLU A 1 180 ? -1.040 -3.605 14.074 1.00 93.06 180 GLU A N 1
ATOM 1457 C CA . GLU A 1 180 ? -0.106 -3.054 15.052 1.00 93.06 180 GLU A CA 1
ATOM 1458 C C . GLU A 1 180 ? 1.165 -2.573 14.348 1.00 93.06 180 GLU A C 1
ATOM 1460 O O . GLU A 1 180 ? 1.452 -2.977 13.222 1.00 93.06 180 GLU A O 1
ATOM 1465 N N . GLY A 1 181 ? 1.931 -1.697 15.001 1.00 91.94 181 GLY A N 1
ATOM 1466 C CA . GLY A 1 181 ? 3.208 -1.228 14.454 1.00 91.94 181 GLY A CA 1
ATOM 1467 C C . GLY A 1 181 ? 3.081 -0.327 13.222 1.00 91.94 181 GLY A C 1
ATOM 1468 O O . GLY A 1 181 ? 4.004 -0.272 12.418 1.00 91.94 181 GLY A O 1
ATOM 1469 N N . VAL A 1 182 ? 1.964 0.385 13.052 1.00 94.62 182 VAL A N 1
ATOM 1470 C CA . VAL A 1 182 ? 1.849 1.411 12.001 1.00 94.62 182 VAL A CA 1
ATOM 1471 C C . VAL A 1 182 ? 2.747 2.626 12.313 1.00 94.62 182 VAL A C 1
ATOM 1473 O O . VAL A 1 182 ? 2.945 2.940 13.493 1.00 94.62 182 VAL A O 1
ATOM 1476 N N . PRO A 1 183 ? 3.310 3.311 11.299 1.00 94.06 183 PRO A N 1
ATOM 1477 C CA . PRO A 1 183 ? 4.205 4.449 11.511 1.00 94.06 183 PRO A CA 1
ATOM 1478 C C . PRO A 1 183 ? 3.463 5.680 12.061 1.00 94.06 183 PRO A C 1
ATOM 1480 O O . PRO A 1 183 ? 2.264 5.852 11.844 1.00 94.06 183 PRO A O 1
ATOM 1483 N N . LEU A 1 184 ? 4.185 6.565 12.761 1.00 92.62 184 LEU A N 1
ATOM 1484 C CA . LEU A 1 184 ? 3.620 7.792 13.356 1.00 92.62 184 LEU A CA 1
ATOM 1485 C C . LEU A 1 184 ? 3.158 8.823 12.314 1.00 92.62 184 LEU A C 1
ATOM 1487 O O . LEU A 1 184 ? 2.295 9.643 12.615 1.00 92.62 184 LEU A O 1
ATOM 1491 N N . SER A 1 185 ? 3.716 8.774 11.102 1.00 94.12 185 SER A N 1
ATOM 1492 C CA . SER A 1 185 ? 3.333 9.626 9.971 1.00 94.12 185 SER A CA 1
ATOM 1493 C C . SER A 1 185 ? 1.951 9.307 9.401 1.00 94.12 185 SER A C 1
ATOM 1495 O O . SER A 1 185 ? 1.441 10.083 8.599 1.00 94.12 185 SER A O 1
ATOM 1497 N N . LEU A 1 186 ? 1.351 8.170 9.776 1.00 95.75 186 LEU A N 1
ATOM 1498 C CA . LEU A 1 186 ? 0.122 7.697 9.156 1.00 95.75 186 LEU A CA 1
ATOM 1499 C C . LEU A 1 186 ? -1.069 8.600 9.508 1.00 95.75 186 LEU A C 1
ATOM 1501 O O . LEU A 1 186 ? -1.406 8.782 10.679 1.00 95.75 186 LEU A O 1
ATOM 1505 N N . GLU A 1 187 ? -1.742 9.104 8.475 1.00 94.50 187 GLU A N 1
ATOM 1506 C CA . GLU A 1 187 ? -2.932 9.953 8.574 1.00 94.50 187 GLU A CA 1
ATOM 1507 C C . GLU A 1 187 ? -4.214 9.217 8.147 1.00 94.50 187 GLU A C 1
ATOM 1509 O O . GLU A 1 187 ? -5.290 9.489 8.681 1.00 94.50 187 GLU A O 1
ATOM 1514 N N . TYR A 1 188 ? -4.114 8.260 7.221 1.00 96.25 188 TYR A N 1
ATOM 1515 C CA . TYR A 1 188 ? -5.257 7.544 6.652 1.00 96.25 188 TYR A CA 1
ATOM 1516 C C . TYR A 1 188 ? -5.022 6.032 6.710 1.00 96.25 188 TYR A C 1
ATOM 1518 O O . TYR A 1 188 ? -4.063 5.519 6.132 1.00 96.25 188 TYR A O 1
ATOM 1526 N N . LEU A 1 189 ? -5.916 5.315 7.392 1.00 97.31 189 LEU A N 1
ATOM 1527 C CA . LEU A 1 189 ? -5.889 3.862 7.521 1.00 97.31 189 LEU A CA 1
ATOM 1528 C C . LEU A 1 189 ? -7.230 3.269 7.086 1.00 97.31 189 LEU A C 1
ATOM 1530 O O . LEU A 1 189 ? -8.244 3.443 7.762 1.00 97.31 189 LEU A O 1
ATOM 1534 N N . TYR A 1 190 ? -7.219 2.518 5.988 1.00 97.56 190 TYR A N 1
ATOM 1535 C CA . TYR A 1 190 ? -8.395 1.820 5.474 1.00 97.56 190 TYR A CA 1
ATOM 1536 C C . TYR A 1 190 ? -8.192 0.314 5.599 1.00 97.56 190 TYR A C 1
ATOM 1538 O O . TYR A 1 190 ? -7.242 -0.228 5.052 1.00 97.56 190 TYR A O 1
ATOM 1546 N N . ALA A 1 191 ? -9.069 -0.373 6.318 1.00 96.81 191 ALA A N 1
ATOM 1547 C CA . ALA A 1 191 ? -9.054 -1.822 6.495 1.00 96.81 191 ALA A CA 1
ATOM 1548 C C . ALA A 1 191 ? -10.474 -2.401 6.391 1.00 96.81 191 ALA A C 1
ATOM 1550 O O . ALA A 1 191 ? -10.821 -3.360 7.080 1.00 96.81 191 ALA A O 1
ATOM 1551 N N . HIS A 1 192 ? -11.306 -1.813 5.529 1.00 93.50 192 HIS A N 1
ATOM 1552 C CA . HIS A 1 192 ? -12.669 -2.264 5.288 1.00 93.50 192 HIS A CA 1
ATOM 1553 C C . HIS A 1 192 ? -12.694 -3.738 4.863 1.00 93.50 192 HIS A C 1
ATOM 1555 O O . HIS A 1 192 ? -11.974 -4.151 3.952 1.00 93.50 192 HIS A O 1
ATOM 1561 N N . GLY A 1 193 ? -13.580 -4.532 5.462 1.00 94.25 193 GLY A N 1
ATOM 1562 C CA . GLY A 1 193 ? -13.806 -5.921 5.064 1.00 94.25 193 GLY A CA 1
ATOM 1563 C C . GLY A 1 193 ? -12.675 -6.882 5.445 1.00 94.25 193 GLY A C 1
ATOM 1564 O O . GLY A 1 193 ? -12.574 -7.961 4.858 1.00 94.25 193 GLY A O 1
ATOM 1565 N N . CYS A 1 194 ? -11.825 -6.530 6.414 1.00 96.06 194 CYS A N 1
ATOM 1566 C CA . CYS A 1 194 ? -10.902 -7.475 7.045 1.00 96.06 194 CYS A CA 1
ATOM 1567 C C . CYS A 1 194 ? -11.672 -8.394 8.005 1.00 96.06 194 CYS A C 1
ATOM 1569 O O . CYS A 1 194 ? -11.745 -8.165 9.210 1.00 96.06 194 CYS A O 1
ATOM 1571 N N . GLU A 1 195 ? -12.291 -9.434 7.447 1.00 94.88 195 GLU A N 1
ATOM 1572 C CA . GLU A 1 195 ? -13.259 -10.295 8.143 1.00 94.88 195 GLU A CA 1
ATOM 1573 C C . GLU A 1 195 ? -12.692 -11.001 9.393 1.00 94.88 195 GLU A C 1
ATOM 1575 O O . GLU A 1 195 ? -13.445 -11.224 10.341 1.00 94.88 195 GLU A O 1
ATOM 1580 N N . SER A 1 196 ? -11.387 -11.312 9.421 1.00 96.56 196 SER A N 1
ATOM 1581 C CA . SER A 1 196 ? -10.705 -11.965 10.558 1.00 96.56 196 SER A CA 1
ATOM 1582 C C . SER A 1 196 ? -10.031 -10.997 11.536 1.00 96.56 196 SER A C 1
ATOM 1584 O O . SER A 1 196 ? -9.384 -11.455 12.475 1.00 96.56 196 SER A O 1
ATOM 1586 N N . LEU A 1 197 ? -10.143 -9.681 11.328 1.00 95.81 197 LEU A N 1
ATOM 1587 C CA . LEU A 1 197 ? -9.447 -8.694 12.153 1.00 95.81 197 LEU A CA 1
ATOM 1588 C C . LEU A 1 197 ? -10.032 -8.693 13.564 1.00 95.81 197 LEU A C 1
ATOM 1590 O O . LEU A 1 197 ? -11.205 -8.384 13.737 1.00 95.81 197 LEU A O 1
ATOM 1594 N N . GLU A 1 198 ? -9.216 -9.016 14.565 1.00 94.56 198 GLU A N 1
ATOM 1595 C CA . GLU A 1 198 ? -9.622 -9.112 15.968 1.00 94.56 198 GLU A CA 1
ATOM 1596 C C . GLU A 1 198 ? -9.205 -7.895 16.794 1.00 94.56 198 GLU A C 1
ATOM 1598 O O . GLU A 1 198 ? -9.945 -7.498 17.698 1.00 94.56 198 GLU A O 1
ATOM 1603 N N . THR A 1 199 ? -8.029 -7.319 16.521 1.00 93.25 199 THR A N 1
ATOM 1604 C CA . THR A 1 199 ? -7.459 -6.210 17.300 1.00 93.25 199 THR A CA 1
ATOM 1605 C C . THR A 1 199 ? -6.828 -5.139 16.414 1.00 93.25 199 THR A C 1
ATOM 1607 O O . THR A 1 199 ? -6.254 -5.415 15.361 1.00 93.25 199 THR A O 1
ATOM 1610 N N . VAL A 1 200 ? -6.903 -3.889 16.869 1.00 93.19 200 VAL A N 1
ATOM 1611 C CA . VAL A 1 200 ? -6.182 -2.755 16.283 1.00 93.19 200 VAL A CA 1
ATOM 1612 C C . VAL A 1 200 ? -5.519 -2.001 17.426 1.00 93.19 200 VAL A C 1
ATOM 1614 O O . VAL A 1 200 ? -6.184 -1.649 18.397 1.00 93.19 200 VAL A O 1
ATOM 1617 N N . SER A 1 201 ? -4.216 -1.768 17.313 1.00 91.50 201 SER A N 1
ATOM 1618 C CA . SER A 1 201 ? -3.432 -0.985 18.262 1.00 91.50 201 SER A CA 1
ATOM 1619 C C . SER A 1 201 ? -2.720 0.127 17.511 1.00 91.50 201 SER A C 1
ATOM 1621 O O . SER A 1 201 ? -1.796 -0.117 16.733 1.00 91.50 201 SER A O 1
ATOM 1623 N N . LEU A 1 202 ? -3.139 1.361 17.767 1.00 90.12 202 LEU A N 1
ATOM 1624 C CA . LEU A 1 202 ? -2.480 2.537 17.213 1.00 90.12 202 LEU A CA 1
ATOM 1625 C C . LEU A 1 202 ? -1.268 2.913 18.088 1.00 90.12 202 LEU A C 1
ATOM 1627 O O . LEU A 1 202 ? -1.178 2.485 19.243 1.00 90.12 202 LEU A O 1
ATOM 1631 N N . PRO A 1 203 ? -0.305 3.697 17.585 1.00 88.44 203 PRO A N 1
ATOM 1632 C CA . PRO A 1 203 ? 0.661 4.374 18.441 1.00 88.44 203 PRO A CA 1
ATOM 1633 C C . PRO A 1 203 ? -0.050 5.327 19.410 1.00 88.44 203 PRO A C 1
ATOM 1635 O O . PRO A 1 203 ? -1.138 5.814 19.105 1.00 88.44 203 PRO A O 1
ATOM 1638 N N . LEU A 1 204 ? 0.553 5.617 20.571 1.00 83.44 204 LEU A N 1
ATOM 1639 C CA . LEU A 1 204 ? -0.010 6.593 21.515 1.00 83.44 204 LEU A CA 1
ATOM 1640 C C . LEU A 1 204 ? -0.214 7.939 20.808 1.00 83.44 204 LEU A C 1
ATOM 1642 O O . LEU A 1 204 ? -1.346 8.378 20.676 1.00 83.44 204 LEU A O 1
ATOM 1646 N N . ASN A 1 205 ? 0.840 8.532 20.247 1.00 84.81 205 ASN A N 1
ATOM 1647 C CA . ASN A 1 205 ? 0.805 9.845 19.585 1.00 84.81 205 ASN A CA 1
ATOM 1648 C C . ASN A 1 205 ? 0.563 9.730 18.071 1.00 84.81 205 ASN A C 1
ATOM 1650 O O . ASN A 1 205 ? 1.350 10.237 17.276 1.00 84.81 205 ASN A O 1
ATOM 1654 N N . HIS A 1 206 ? -0.460 8.980 17.664 1.00 87.38 206 HIS A N 1
ATOM 1655 C CA . HIS A 1 206 ? -0.773 8.819 16.245 1.00 87.38 206 HIS A CA 1
ATOM 1656 C C . HIS A 1 206 ? -1.353 10.103 15.625 1.00 87.38 206 HIS A C 1
ATOM 1658 O O . HIS A 1 206 ? -2.066 10.848 16.292 1.00 87.38 206 HIS A O 1
ATOM 1664 N N . SER A 1 207 ? -1.136 10.292 14.321 1.00 88.25 207 SER A N 1
ATOM 1665 C CA . SER A 1 207 ? -1.686 11.418 13.542 1.00 88.25 207 SER A CA 1
ATOM 1666 C C . SER A 1 207 ? -2.904 11.040 12.688 1.00 88.25 207 SER A C 1
ATOM 1668 O O . SER A 1 207 ? -3.359 11.832 11.869 1.00 88.25 207 SER A O 1
ATOM 1670 N N . ILE A 1 208 ? -3.439 9.823 12.857 1.00 89.25 208 ILE A N 1
ATOM 1671 C CA . ILE A 1 208 ? -4.541 9.294 12.033 1.00 89.25 208 ILE A CA 1
ATOM 1672 C C . ILE A 1 208 ? -5.781 10.193 12.112 1.00 89.25 208 ILE A C 1
ATOM 1674 O O . ILE A 1 208 ? -6.402 10.324 13.167 1.00 89.25 208 ILE A O 1
ATOM 1678 N N . LYS A 1 209 ? -6.161 10.743 10.960 1.00 88.38 209 LYS A N 1
ATOM 1679 C CA . LYS A 1 209 ? -7.362 11.543 10.713 1.00 88.38 209 LYS A CA 1
ATOM 1680 C C . LYS A 1 209 ? -8.517 10.672 10.228 1.00 88.38 209 LYS A C 1
ATOM 1682 O O . LYS A 1 209 ? -9.656 10.920 10.608 1.00 88.38 209 LYS A O 1
ATOM 1687 N N . HIS A 1 210 ? -8.234 9.633 9.440 1.00 90.94 210 HIS A N 1
ATOM 1688 C CA . HIS A 1 210 ? -9.251 8.744 8.874 1.00 90.94 210 HIS A CA 1
ATOM 1689 C C . HIS A 1 210 ? -8.967 7.275 9.188 1.00 90.94 210 HIS A C 1
ATOM 1691 O O . HIS A 1 210 ? -7.898 6.762 8.861 1.00 90.94 210 HIS A O 1
ATOM 1697 N N . LEU A 1 211 ? -9.945 6.595 9.786 1.00 91.19 211 LEU A N 1
ATOM 1698 C CA . LEU A 1 211 ? -9.877 5.183 10.154 1.00 91.19 211 LEU A CA 1
ATOM 1699 C C . LEU A 1 211 ? -11.113 4.430 9.649 1.00 91.19 211 LEU A C 1
ATOM 1701 O O . LEU A 1 211 ? -12.197 4.598 10.194 1.00 91.19 211 LEU A O 1
ATOM 1705 N N . ASP A 1 212 ? -10.976 3.559 8.656 1.00 90.88 212 ASP A N 1
ATOM 1706 C CA . ASP A 1 212 ? -12.081 2.711 8.193 1.00 90.88 212 ASP A CA 1
ATOM 1707 C C . ASP A 1 212 ? -11.863 1.248 8.589 1.00 90.88 212 ASP A C 1
ATOM 1709 O O . ASP A 1 212 ? -11.032 0.551 8.018 1.00 90.88 212 ASP A O 1
ATOM 1713 N N . LEU A 1 213 ? -12.635 0.776 9.565 1.00 91.31 213 LEU A N 1
ATOM 1714 C CA . LEU A 1 213 ? -12.712 -0.615 10.022 1.00 91.31 213 LEU A CA 1
ATOM 1715 C C . LEU A 1 213 ? -14.097 -1.215 9.734 1.00 91.31 213 LEU A C 1
ATOM 1717 O O . LEU A 1 213 ? -14.542 -2.154 10.405 1.00 91.31 213 LEU A O 1
ATOM 1721 N N . SER A 1 214 ? -14.835 -0.649 8.778 1.00 85.94 214 SER A N 1
ATOM 1722 C CA . SER A 1 214 ? -16.155 -1.149 8.414 1.00 85.94 214 SER A CA 1
ATOM 1723 C C . SER A 1 214 ? -16.079 -2.603 7.946 1.00 85.94 214 SER A C 1
ATOM 1725 O O . SER A 1 214 ? -15.116 -3.035 7.322 1.00 85.94 214 SER A O 1
ATOM 1727 N N . HIS A 1 215 ? -17.107 -3.393 8.255 1.00 88.38 215 HIS A N 1
ATOM 1728 C CA . HIS A 1 215 ? -17.167 -4.818 7.897 1.00 88.38 215 HIS A CA 1
ATOM 1729 C C . HIS A 1 215 ? -16.052 -5.716 8.494 1.00 88.38 215 HIS A C 1
ATOM 1731 O O . HIS A 1 215 ? -15.908 -6.865 8.082 1.00 88.38 215 HIS A O 1
ATOM 1737 N N . CYS A 1 216 ? -15.315 -5.255 9.512 1.00 90.44 216 CYS A N 1
ATOM 1738 C CA . CYS A 1 216 ? -14.404 -6.074 10.328 1.00 90.44 216 CYS A CA 1
ATOM 1739 C C . CYS A 1 216 ? -15.146 -6.790 11.470 1.00 90.44 216 CYS A C 1
ATOM 1741 O O . CYS A 1 216 ? -14.983 -6.467 12.643 1.00 90.44 216 CYS A O 1
ATOM 1743 N N . PHE A 1 217 ? -16.024 -7.738 11.151 1.00 87.19 217 PHE A N 1
ATOM 1744 C CA . PHE A 1 217 ? -16.989 -8.275 12.123 1.00 87.19 217 PHE A CA 1
ATOM 1745 C C . PHE A 1 217 ? -16.389 -9.058 13.307 1.00 87.19 217 PHE A C 1
ATOM 1747 O O . PHE A 1 217 ? -17.073 -9.218 14.316 1.00 87.19 217 PHE A O 1
ATOM 1754 N N . CYS A 1 218 ? -15.138 -9.525 13.214 1.00 90.62 218 CYS A N 1
ATOM 1755 C CA . CYS A 1 218 ? -14.432 -10.175 14.328 1.00 90.62 218 CYS A CA 1
ATOM 1756 C C . CYS A 1 218 ? -13.743 -9.189 15.285 1.00 90.62 218 CYS A C 1
ATOM 1758 O O . CYS A 1 218 ? -13.201 -9.620 16.307 1.00 90.62 218 CYS A O 1
ATOM 1760 N N . LEU A 1 219 ? -13.764 -7.886 14.978 1.00 88.50 219 LEU A N 1
ATOM 1761 C CA . LEU A 1 219 ? -13.059 -6.880 15.761 1.00 88.50 219 LEU A CA 1
ATOM 1762 C C . LEU A 1 219 ? -13.676 -6.814 17.154 1.00 88.50 219 LEU A C 1
ATOM 1764 O O . LEU A 1 219 ? -14.854 -6.479 17.315 1.00 88.50 219 LEU A O 1
ATOM 1768 N N . LYS A 1 220 ? -12.866 -7.113 18.172 1.00 81.94 220 LYS A N 1
ATOM 1769 C CA . LYS A 1 220 ? -13.277 -6.953 19.565 1.00 81.94 220 LYS A CA 1
ATOM 1770 C C . LYS A 1 220 ? -13.480 -5.459 19.785 1.00 81.94 220 LYS A C 1
ATOM 1772 O O . LYS A 1 220 ? -12.536 -4.680 19.683 1.00 81.94 220 LYS A O 1
ATOM 1777 N N . GLN A 1 221 ? -14.728 -5.060 20.009 1.00 63.50 221 GLN A N 1
ATOM 1778 C CA . GLN A 1 221 ? -15.088 -3.665 20.242 1.00 63.50 221 GLN A CA 1
ATOM 1779 C C . GLN A 1 221 ? -14.549 -3.242 21.605 1.00 63.50 221 GLN A C 1
ATOM 1781 O O . GLN A 1 221 ? -15.205 -3.409 22.629 1.00 63.50 221 GLN A O 1
ATOM 1786 N N . ASP A 1 222 ? -13.313 -2.761 21.599 1.00 65.06 222 ASP A N 1
ATOM 1787 C CA . ASP A 1 222 ? -12.635 -2.254 22.776 1.00 65.06 222 ASP A CA 1
ATOM 1788 C C . ASP A 1 222 ? -12.866 -0.742 22.881 1.00 65.06 222 ASP A C 1
ATOM 1790 O O . ASP A 1 222 ? -12.530 0.023 21.969 1.00 65.06 222 ASP A O 1
ATOM 1794 N N . GLU A 1 223 ? -13.424 -0.305 24.012 1.00 67.69 223 GLU A N 1
ATOM 1795 C CA . GLU A 1 223 ? -13.513 1.109 24.392 1.00 67.69 223 GLU A CA 1
ATOM 1796 C C . GLU A 1 223 ? -12.129 1.777 24.321 1.00 67.69 223 GLU A C 1
ATOM 1798 O O . GLU A 1 223 ? -12.020 2.959 23.986 1.00 67.69 223 GLU A O 1
ATOM 1803 N N . HIS A 1 224 ? -11.055 1.012 24.544 1.00 74.00 224 HIS A N 1
ATOM 1804 C CA . HIS A 1 224 ? -9.683 1.479 24.420 1.00 74.00 224 HIS A CA 1
ATOM 1805 C C . HIS A 1 224 ? -9.337 1.961 23.008 1.00 74.00 224 HIS A C 1
ATOM 1807 O O . HIS A 1 224 ? -8.721 3.008 22.880 1.00 74.00 224 HIS A O 1
ATOM 1813 N N . LEU A 1 225 ? -9.738 1.265 21.939 1.00 77.81 225 LEU A N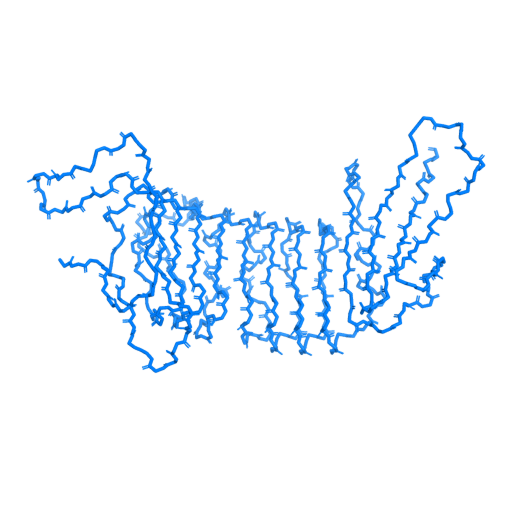 1
ATOM 1814 C CA . LEU A 1 225 ? -9.403 1.683 20.568 1.00 77.81 225 LEU A CA 1
ATOM 1815 C C . LEU A 1 225 ? -10.084 3.008 20.212 1.00 77.81 225 LEU A C 1
ATOM 1817 O O . LEU A 1 225 ? -9.457 3.907 19.654 1.00 77.81 225 LEU A O 1
ATOM 1821 N N . ILE A 1 226 ? -11.363 3.138 20.569 1.00 75.25 226 ILE A N 1
ATOM 1822 C CA . ILE A 1 226 ? -12.122 4.370 20.356 1.00 75.25 226 ILE A CA 1
ATOM 1823 C C . ILE A 1 226 ? -11.513 5.493 21.195 1.00 75.25 226 ILE A C 1
ATOM 1825 O O . ILE A 1 226 ? -11.186 6.543 20.657 1.00 75.25 226 ILE A O 1
ATOM 1829 N N . THR A 1 227 ? -11.301 5.287 22.496 1.00 73.31 227 THR A N 1
ATOM 1830 C CA . THR A 1 227 ? -10.714 6.322 23.362 1.00 73.31 227 THR A CA 1
ATOM 1831 C C . THR A 1 227 ? -9.286 6.681 22.967 1.00 73.31 227 THR A C 1
ATOM 1833 O O . THR A 1 227 ? -8.931 7.850 23.049 1.00 73.31 227 THR A O 1
ATOM 1836 N N . GLN A 1 228 ? -8.488 5.726 22.492 1.00 76.56 228 GLN A N 1
ATOM 1837 C CA . GLN A 1 228 ? -7.153 5.967 21.959 1.00 76.56 228 GLN A CA 1
ATOM 1838 C C . GLN A 1 228 ? -7.210 6.820 20.695 1.00 76.56 228 GLN A C 1
ATOM 1840 O O . GLN A 1 228 ? -6.489 7.810 20.622 1.00 76.56 228 GLN A O 1
ATOM 1845 N N . PHE A 1 229 ? -8.102 6.489 19.752 1.00 78.44 229 PHE A N 1
ATOM 1846 C CA . PHE A 1 229 ? -8.330 7.320 18.574 1.00 78.44 229 PHE A CA 1
ATOM 1847 C C . PHE A 1 229 ? -8.712 8.742 18.993 1.00 78.44 229 PHE A C 1
ATOM 1849 O O . PHE A 1 229 ? -8.156 9.696 18.469 1.00 78.44 229 PHE A O 1
ATOM 1856 N N . LEU A 1 230 ? -9.612 8.898 19.966 1.00 70.38 230 LEU A N 1
ATOM 1857 C CA . LEU A 1 230 ? -10.114 10.199 20.419 1.00 70.38 230 LEU A CA 1
ATOM 1858 C C . LEU A 1 230 ? -9.102 11.050 21.194 1.00 70.38 230 LEU A C 1
ATOM 1860 O O . LEU A 1 230 ? -9.198 12.270 21.143 1.00 70.38 230 LEU A O 1
ATOM 1864 N N . LYS A 1 231 ? -8.201 10.437 21.969 1.00 64.12 231 LYS A N 1
ATOM 1865 C CA . LYS A 1 231 ? -7.422 11.151 22.993 1.00 64.12 231 LYS A CA 1
ATOM 1866 C C . LYS A 1 231 ? -6.232 11.948 22.471 1.00 64.12 231 LYS A C 1
ATOM 1868 O O . LYS A 1 231 ? -5.735 12.756 23.237 1.00 64.12 231 LYS A O 1
ATOM 1873 N N . ASN A 1 232 ? -5.790 11.755 21.229 1.00 58.59 232 ASN A N 1
ATOM 1874 C CA . ASN A 1 232 ? -4.577 12.405 20.731 1.00 58.59 232 ASN A CA 1
ATOM 1875 C C . ASN A 1 232 ? -4.806 13.152 19.415 1.00 58.59 232 ASN A C 1
ATOM 1877 O O . ASN A 1 232 ? -4.588 12.637 18.317 1.00 58.59 232 ASN A O 1
ATOM 1881 N N . GLY A 1 233 ? -5.232 14.401 19.575 1.00 52.09 233 GLY A N 1
ATOM 1882 C CA . GLY A 1 233 ? -5.277 15.425 18.539 1.00 52.09 233 GLY A CA 1
ATOM 1883 C C . GLY A 1 233 ? -4.801 16.786 19.053 1.00 52.09 233 GLY A C 1
ATOM 1884 O O . GLY A 1 233 ? -5.253 17.788 18.529 1.00 52.09 233 GLY A O 1
ATOM 1885 N N . ASP A 1 234 ? -3.909 16.834 20.055 1.00 45.66 234 ASP A N 1
ATOM 1886 C CA . ASP A 1 234 ? -3.381 18.072 20.677 1.00 45.66 234 ASP A CA 1
ATOM 1887 C C . ASP A 1 234 ? -2.477 18.917 19.745 1.00 45.66 234 ASP A C 1
ATOM 1889 O O . ASP A 1 234 ? -1.700 19.752 20.206 1.00 45.66 234 ASP A O 1
ATOM 1893 N N . ASN A 1 235 ? -2.537 18.704 18.430 1.00 48.44 235 ASN A N 1
ATOM 1894 C CA . ASN A 1 235 ? -1.919 19.618 17.481 1.00 48.44 235 ASN A CA 1
ATOM 1895 C C . ASN A 1 235 ? -2.957 20.684 17.132 1.00 48.44 235 ASN A C 1
ATOM 1897 O O . ASN A 1 235 ? -4.046 20.350 16.683 1.00 48.44 235 ASN A O 1
ATOM 1901 N N . GLU A 1 236 ? -2.581 21.951 17.297 1.00 48.78 236 GLU A N 1
ATOM 1902 C CA . GLU A 1 236 ? -3.368 23.174 17.049 1.00 48.78 236 GLU A CA 1
ATOM 1903 C C . GLU A 1 236 ? -3.943 23.309 15.613 1.00 48.78 236 GLU A C 1
ATOM 1905 O O . GLU A 1 236 ? -4.544 24.327 15.286 1.00 48.78 236 GLU A O 1
ATOM 1910 N N . GLU A 1 237 ? -3.787 22.304 14.742 1.00 52.19 237 GLU A N 1
ATOM 1911 C CA . GLU A 1 237 ? -4.458 22.234 13.443 1.00 52.19 237 GLU A CA 1
ATOM 1912 C C . GLU A 1 237 ? -5.729 21.375 13.531 1.00 52.19 237 GLU A C 1
ATOM 1914 O O . GLU A 1 237 ? -5.692 20.143 13.466 1.00 52.19 237 GLU A O 1
ATOM 1919 N N . GLU A 1 238 ? -6.854 22.084 13.621 1.00 56.94 238 GLU A N 1
ATOM 1920 C CA . GLU A 1 238 ? -8.270 21.684 13.620 1.00 56.94 238 GLU A CA 1
ATOM 1921 C C . GLU A 1 238 ? -8.690 20.836 12.395 1.00 56.94 238 GLU A C 1
ATOM 1923 O O . GLU A 1 238 ? -9.556 21.204 11.599 1.00 56.94 238 GLU A O 1
ATOM 1928 N N 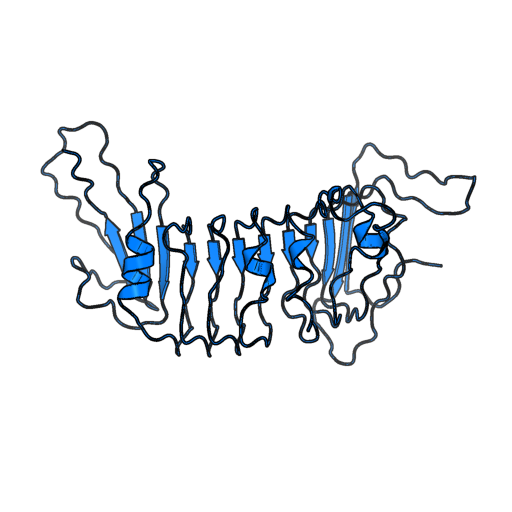. SER A 1 239 ? -8.056 19.685 12.173 1.00 60.41 239 SER A N 1
ATOM 1929 C CA . SER A 1 239 ? -8.437 18.781 11.085 1.00 60.41 239 SER A CA 1
ATOM 1930 C C . SER A 1 239 ? -9.555 17.831 11.533 1.00 60.41 239 SER A C 1
ATOM 1932 O O . SER A 1 239 ? -9.374 17.098 12.510 1.00 60.41 239 SER A O 1
ATOM 1934 N N . PRO A 1 240 ? -10.688 17.760 10.807 1.00 70.50 240 PRO A N 1
ATOM 1935 C CA . PRO A 1 240 ? -11.788 16.867 11.153 1.00 70.50 240 PRO A CA 1
ATOM 1936 C C . PRO A 1 240 ? -11.343 15.402 11.093 1.00 70.50 240 PRO A C 1
ATOM 1938 O O . PRO A 1 240 ? -10.602 14.996 10.194 1.00 70.50 240 PRO A O 1
ATOM 1941 N N . ARG A 1 241 ? -11.807 14.596 12.055 1.00 78.06 241 ARG A N 1
ATOM 1942 C CA . ARG A 1 241 ? -11.434 13.180 12.183 1.00 78.06 241 ARG A CA 1
ATOM 1943 C C . ARG A 1 241 ? -12.627 12.286 11.889 1.00 78.06 241 ARG A C 1
ATOM 1945 O O . ARG A 1 241 ? -13.747 12.540 12.327 1.00 78.06 241 ARG A O 1
ATOM 1952 N N . PHE A 1 242 ? -12.371 11.201 11.175 1.00 82.88 242 PHE A N 1
ATOM 1953 C CA . PHE A 1 242 ? -13.390 10.278 10.705 1.00 82.88 242 PHE A CA 1
ATOM 1954 C C . PHE A 1 242 ? -13.011 8.855 11.087 1.00 82.88 242 PHE A C 1
ATOM 1956 O O . PHE A 1 242 ? -11.902 8.405 10.804 1.00 82.88 242 PHE A O 1
ATOM 1963 N N . ALA A 1 243 ? -13.938 8.126 11.699 1.00 83.62 243 ALA A N 1
ATOM 1964 C CA . ALA A 1 243 ? -13.767 6.705 11.955 1.00 83.62 243 ALA A CA 1
ATOM 1965 C C . ALA A 1 243 ? -15.008 5.911 11.544 1.00 83.62 243 ALA A C 1
ATOM 1967 O O . ALA A 1 243 ? -16.133 6.371 11.710 1.00 83.62 243 ALA A O 1
ATOM 1968 N N . CYS A 1 244 ? -14.826 4.700 11.034 1.00 83.44 244 CYS A N 1
ATOM 1969 C CA . CYS A 1 244 ? -15.903 3.764 10.752 1.00 83.44 244 CYS A CA 1
ATOM 1970 C C . CYS A 1 244 ? -15.603 2.435 11.442 1.00 83.44 244 CYS A C 1
ATOM 1972 O O . CYS A 1 244 ? -14.541 1.858 11.239 1.00 83.44 244 CYS A O 1
ATOM 1974 N N . PHE A 1 245 ? -16.526 1.944 12.261 1.00 82.69 245 PHE A N 1
ATOM 1975 C CA . PHE A 1 245 ? -16.390 0.709 13.026 1.00 82.69 245 PHE A CA 1
ATOM 1976 C C . PHE A 1 245 ? -17.463 -0.313 12.615 1.00 82.69 245 PHE A C 1
ATOM 1978 O O . PHE A 1 245 ? -18.545 0.058 12.150 1.00 82.69 245 PHE A O 1
ATOM 1985 N N . PRO A 1 246 ? -17.218 -1.617 12.829 1.00 75.25 246 PRO A N 1
ATOM 1986 C CA . PRO A 1 246 ? -18.094 -2.695 12.362 1.00 75.25 246 PRO A CA 1
ATOM 1987 C C . PRO A 1 246 ? -19.375 -2.901 13.200 1.00 75.25 246 PRO A C 1
ATOM 1989 O O . PRO A 1 246 ? -20.073 -3.895 13.004 1.00 75.25 246 PRO A O 1
ATOM 1992 N N . ALA A 1 247 ? -19.709 -2.004 14.136 1.00 67.12 247 ALA A N 1
ATOM 1993 C CA . ALA A 1 247 ? -20.862 -2.181 15.025 1.00 67.12 247 ALA A CA 1
ATOM 1994 C C . ALA A 1 247 ? -22.204 -1.847 14.357 1.00 67.12 247 ALA A C 1
ATOM 1996 O O . ALA A 1 247 ? -22.285 -1.031 13.446 1.00 67.12 247 ALA A O 1
ATOM 1997 N N . THR A 1 248 ? -23.283 -2.441 14.866 1.00 57.19 248 THR A N 1
ATOM 1998 C CA . THR A 1 248 ? -24.677 -2.113 14.508 1.00 57.19 248 THR A CA 1
ATOM 1999 C C . THR A 1 248 ? -25.328 -1.134 15.495 1.00 57.19 248 THR A C 1
ATOM 2001 O O . THR A 1 248 ? -26.431 -0.619 15.259 1.00 57.19 248 THR A O 1
ATOM 2004 N N . GLU A 1 249 ? -24.660 -0.867 16.617 1.00 58.00 249 GLU A N 1
ATOM 2005 C CA . GLU A 1 249 ? -25.106 0.022 17.684 1.00 58.00 249 GLU A CA 1
ATOM 2006 C C . GLU A 1 249 ? -23.971 0.955 18.101 1.00 58.00 249 GLU A C 1
ATOM 2008 O O . GLU A 1 249 ? -22.804 0.570 18.111 1.00 58.00 249 GLU A O 1
ATOM 2013 N N . VAL A 1 250 ? -24.331 2.197 18.418 1.00 61.62 250 VAL A N 1
ATOM 2014 C CA . VAL A 1 250 ? -23.398 3.178 18.973 1.00 61.62 250 VAL A CA 1
ATOM 2015 C C . VAL A 1 250 ? -23.155 2.804 20.442 1.00 61.62 250 VAL A C 1
ATOM 2017 O O . VAL A 1 250 ? -24.137 2.570 21.151 1.00 61.62 250 VAL A O 1
ATOM 2020 N N . PRO A 1 251 ? -21.900 2.750 20.925 1.00 63.00 251 PRO A N 1
ATOM 2021 C CA . PRO A 1 251 ? -21.618 2.446 22.325 1.00 63.00 251 PRO A CA 1
ATOM 2022 C C . PRO A 1 251 ? -22.330 3.402 23.293 1.00 63.00 251 PRO A C 1
ATOM 2024 O O . PRO A 1 251 ? -22.397 4.608 23.057 1.00 63.00 251 PRO A O 1
ATOM 2027 N N . SER A 1 252 ? -22.828 2.875 24.416 1.00 60.81 252 SER A N 1
ATOM 2028 C CA . SER A 1 252 ? -23.706 3.602 25.350 1.00 60.81 252 SER A CA 1
ATOM 2029 C C . SER A 1 252 ? -23.065 4.803 26.054 1.00 60.81 252 SER A C 1
ATOM 2031 O O . SER A 1 252 ? -23.771 5.589 26.677 1.00 60.81 252 SER A O 1
ATOM 2033 N N . TYR A 1 253 ? -21.738 4.935 26.002 1.00 65.00 253 TYR A N 1
ATOM 2034 C CA . TYR A 1 253 ? -20.997 6.061 26.577 1.00 65.00 253 TYR A CA 1
ATOM 2035 C C . TYR A 1 253 ? -20.926 7.288 25.651 1.00 65.00 253 TYR A C 1
ATOM 2037 O O . TYR A 1 253 ? -20.433 8.335 26.069 1.00 65.00 253 TYR A O 1
ATOM 2045 N N . PHE A 1 254 ? -21.420 7.201 24.412 1.00 56.16 254 PHE A N 1
ATOM 2046 C CA . PHE A 1 254 ? -21.617 8.381 23.572 1.00 56.16 254 PHE A CA 1
ATOM 2047 C C . PHE A 1 254 ? -22.915 9.104 23.965 1.00 56.16 254 PHE A C 1
ATOM 2049 O O . PHE A 1 254 ? -24.004 8.538 23.898 1.00 56.16 254 PHE A O 1
ATOM 2056 N N . VAL A 1 255 ? -22.795 10.370 24.369 1.00 48.00 255 VAL A N 1
ATOM 2057 C CA . VAL A 1 255 ? -23.922 11.255 24.712 1.00 48.00 255 VAL A CA 1
ATOM 2058 C C . VAL A 1 255 ? -24.283 12.097 23.480 1.00 48.00 255 VAL A C 1
ATOM 2060 O O . VAL A 1 255 ? -23.383 12.575 22.797 1.00 48.00 255 VAL A O 1
ATOM 2063 N N . GLY A 1 256 ? -25.578 12.279 23.185 1.00 52.72 256 GLY A N 1
ATOM 2064 C CA . GLY A 1 256 ? -26.048 13.054 22.019 1.00 52.72 256 GLY A CA 1
ATOM 2065 C C . GLY A 1 256 ? -26.364 12.219 20.770 1.00 52.72 256 GLY A C 1
ATOM 2066 O O . GLY A 1 256 ? -26.145 12.659 19.647 1.00 52.72 256 GLY A O 1
ATOM 2067 N N . THR A 1 257 ? -26.846 10.986 20.944 1.00 48.62 257 THR A N 1
ATOM 2068 C CA . THR A 1 257 ? -27.137 10.072 19.833 1.00 48.62 257 THR A CA 1
ATOM 2069 C C . THR A 1 257 ? -28.427 10.453 19.100 1.00 48.62 257 THR A C 1
ATOM 2071 O O . THR A 1 257 ? -29.521 10.216 19.616 1.00 48.62 257 THR A O 1
ATOM 2074 N N . GLU A 1 258 ? -28.326 10.942 17.866 1.00 49.50 258 GLU A N 1
ATOM 2075 C CA . GLU A 1 258 ? -29.442 10.899 16.916 1.00 49.50 258 GLU A CA 1
ATOM 2076 C C . GLU A 1 258 ? -29.301 9.675 16.007 1.00 49.50 258 GLU A C 1
ATOM 2078 O O . GLU A 1 258 ? -28.220 9.363 15.512 1.00 49.50 258 GLU A O 1
ATOM 2083 N N . THR A 1 259 ? -30.398 8.952 15.781 1.00 45.56 259 THR A N 1
ATOM 2084 C CA . THR A 1 259 ? -30.433 7.819 14.845 1.00 45.56 259 THR A CA 1
ATOM 2085 C C . THR A 1 259 ? -31.329 8.189 13.664 1.00 45.56 259 THR A C 1
ATOM 2087 O O . THR A 1 259 ? -32.524 8.410 13.834 1.00 45.56 259 THR A O 1
ATOM 2090 N N . GLY A 1 260 ? -30.768 8.294 12.454 1.00 41.38 260 GLY A N 1
ATOM 2091 C CA . GLY A 1 260 ? -31.515 8.730 11.269 1.00 41.38 260 GLY A CA 1
ATOM 2092 C C . GLY A 1 260 ? -30.684 8.743 9.981 1.00 41.38 260 GLY A C 1
ATOM 2093 O O . GLY A 1 260 ? -29.475 8.547 10.015 1.00 41.38 260 GLY A O 1
ATOM 2094 N N . LYS A 1 261 ? -31.335 8.975 8.826 1.00 37.59 261 LYS A N 1
ATOM 2095 C CA . LYS A 1 261 ? -30.665 9.187 7.515 1.00 37.59 261 LYS A CA 1
ATOM 2096 C C . LYS A 1 261 ? -29.928 10.534 7.426 1.00 37.59 261 LYS A C 1
ATOM 2098 O O . LYS A 1 261 ? -29.161 10.756 6.497 1.00 37.59 261 LYS A O 1
ATOM 2103 N N . SER A 1 262 ? -30.214 11.424 8.366 1.00 39.12 262 SER A N 1
ATOM 2104 C CA . SER A 1 262 ? -29.628 12.744 8.562 1.00 39.12 262 SER A CA 1
ATOM 2105 C C . SER A 1 262 ? -29.621 13.015 10.063 1.00 39.12 262 SER A C 1
ATOM 2107 O O . SER A 1 262 ? -30.549 12.588 10.751 1.00 39.12 262 SER A O 1
ATOM 2109 N N . ILE A 1 263 ? -28.603 13.718 10.547 1.00 45.06 263 ILE A N 1
ATOM 2110 C CA . ILE A 1 263 ? -28.487 14.164 11.940 1.00 45.06 263 ILE A CA 1
ATOM 2111 C C . ILE A 1 263 ? -28.600 15.682 11.922 1.00 45.06 263 ILE A C 1
ATOM 2113 O O . ILE A 1 263 ? -27.932 16.331 11.115 1.00 45.06 263 ILE A O 1
ATOM 2117 N N . THR A 1 264 ? -29.465 16.234 12.766 1.00 39.41 264 THR A N 1
ATOM 2118 C CA . THR A 1 264 ? -29.592 17.679 12.951 1.00 39.41 264 THR A CA 1
ATOM 2119 C C . THR A 1 264 ? -28.911 18.022 14.260 1.00 39.41 264 THR A C 1
ATOM 2121 O O . THR A 1 264 ? -29.445 17.783 15.333 1.00 39.41 264 THR A O 1
ATOM 2124 N N . VAL A 1 265 ? -27.702 18.568 14.183 1.00 44.56 265 VAL A N 1
ATOM 2125 C CA . VAL A 1 265 ? -27.021 19.055 15.383 1.00 44.56 265 VAL A CA 1
ATOM 2126 C C . VAL A 1 265 ? -27.625 20.417 15.728 1.00 44.56 265 VAL A C 1
ATOM 2128 O O . VAL A 1 265 ? -27.368 21.401 15.035 1.00 44.56 265 VAL A O 1
ATOM 2131 N N . GLU A 1 266 ? -28.469 20.475 16.762 1.00 38.66 266 GLU A N 1
ATOM 2132 C CA . GLU A 1 266 ? -28.902 21.751 17.338 1.00 38.66 266 GLU A CA 1
ATOM 2133 C C . GLU A 1 266 ? -27.713 22.396 18.053 1.00 38.66 266 GLU A C 1
ATOM 2135 O O . GLU A 1 266 ? -27.286 21.953 19.117 1.00 38.66 266 GLU A O 1
ATOM 2140 N N . ILE A 1 267 ? -27.164 23.445 17.444 1.00 43.75 267 ILE A N 1
ATOM 2141 C CA . ILE A 1 267 ? -26.156 24.296 18.076 1.00 43.75 267 ILE A CA 1
ATOM 2142 C C . ILE A 1 267 ? -26.896 25.171 19.103 1.00 43.75 267 ILE A C 1
ATOM 2144 O O . ILE A 1 267 ? -27.791 25.926 18.700 1.00 43.75 267 ILE A O 1
ATOM 2148 N N . PRO A 1 268 ? -26.592 25.087 20.414 1.00 37.59 268 PRO A N 1
ATOM 2149 C CA . PRO A 1 268 ? -27.290 25.884 21.411 1.00 37.59 268 PRO A CA 1
ATOM 2150 C C . PRO A 1 268 ? -27.075 27.379 21.141 1.00 37.59 268 PRO A C 1
ATOM 2152 O O . PRO A 1 268 ? -25.959 27.882 21.116 1.00 37.59 268 PRO A O 1
ATOM 2155 N N . LEU A 1 269 ? -28.179 28.107 20.954 1.00 35.28 269 LEU A N 1
ATOM 2156 C CA . LEU A 1 269 ? -28.238 29.530 20.576 1.00 35.28 269 LEU A CA 1
ATOM 2157 C C . LEU A 1 269 ? -27.663 30.517 21.619 1.00 35.28 269 LEU A C 1
ATOM 2159 O O . LEU A 1 269 ? -27.858 31.725 21.477 1.00 35.28 269 LEU A O 1
ATOM 2163 N N . LEU A 1 270 ? -27.022 30.045 22.691 1.00 33.28 270 LEU A N 1
ATOM 2164 C CA . LEU A 1 270 ? -26.730 30.865 23.870 1.00 33.28 270 LEU A CA 1
ATOM 2165 C C . LEU A 1 270 ? -25.351 31.538 23.907 1.00 33.28 270 LEU A C 1
ATOM 2167 O O . LEU A 1 270 ? -25.158 32.367 24.789 1.00 33.28 270 LEU A O 1
ATOM 2171 N N . GLU A 1 271 ? -24.458 31.331 22.935 1.00 34.47 271 GLU A N 1
ATOM 2172 C CA . GLU A 1 271 ? -23.170 32.053 22.883 1.00 34.47 271 GLU A CA 1
ATOM 2173 C C . GLU A 1 271 ? -22.814 32.559 21.473 1.00 34.47 271 GLU A C 1
ATOM 2175 O O . GLU A 1 271 ? -21.781 32.244 20.903 1.00 34.47 271 GLU A O 1
ATOM 2180 N N . LEU A 1 272 ? -23.650 33.440 20.912 1.00 32.22 272 LEU A N 1
ATOM 2181 C CA . LEU A 1 272 ? -23.278 34.304 19.771 1.00 32.22 272 LEU A CA 1
ATOM 2182 C C . LEU A 1 272 ? -22.431 35.525 20.208 1.00 32.22 272 LEU A C 1
ATOM 2184 O O . LEU A 1 272 ? -22.546 36.605 19.630 1.00 32.22 272 LEU A O 1
ATOM 2188 N N . VAL A 1 273 ? -21.611 35.387 21.257 1.00 30.14 273 VAL A N 1
ATOM 2189 C CA . VAL A 1 273 ? -20.743 36.466 21.770 1.00 30.14 273 VAL A CA 1
ATOM 2190 C C . VAL A 1 273 ? -19.302 35.984 21.940 1.00 30.14 273 VAL A C 1
ATOM 2192 O O . VAL A 1 273 ? -18.671 36.316 22.927 1.00 30.14 273 VAL A O 1
ATOM 2195 N N . PHE A 1 274 ? -18.766 35.232 20.982 1.00 26.17 274 PHE A N 1
ATOM 2196 C CA . PHE A 1 274 ? -17.321 35.105 20.782 1.00 26.17 274 PHE A CA 1
ATOM 2197 C C . PHE A 1 274 ? -17.054 34.952 19.277 1.00 26.17 274 PHE A C 1
ATOM 2199 O O . PHE A 1 274 ? -17.749 34.201 18.592 1.00 26.17 274 PHE A O 1
ATOM 2206 N N . ASP A 1 275 ? -16.115 35.741 18.749 1.00 25.05 275 ASP A N 1
ATOM 2207 C CA . ASP A 1 275 ? -15.557 35.522 17.414 1.00 25.05 275 ASP A CA 1
ATOM 2208 C C . ASP A 1 275 ? -14.804 34.179 17.457 1.00 25.05 275 ASP A C 1
ATOM 2210 O O . ASP A 1 275 ? -13.936 34.008 18.306 1.00 25.05 275 ASP A O 1
ATOM 2214 N N . GLU A 1 276 ? -15.164 33.260 16.555 1.00 27.45 276 GLU A N 1
ATOM 2215 C CA . GLU A 1 276 ? -14.623 31.895 16.376 1.00 27.45 276 GLU A CA 1
ATOM 2216 C C . GLU A 1 276 ? -15.197 30.804 17.305 1.00 27.45 276 GLU A C 1
ATOM 2218 O O . GLU A 1 276 ? -14.679 30.472 18.365 1.00 27.45 276 GLU A O 1
ATOM 2223 N N . MET A 1 277 ? -16.280 30.177 16.832 1.00 26.84 277 MET A N 1
ATOM 2224 C CA . MET A 1 277 ? -16.789 28.900 17.333 1.00 26.84 277 MET A CA 1
ATOM 2225 C C . MET A 1 277 ? -16.190 27.784 16.459 1.00 26.84 277 MET A C 1
ATOM 2227 O O . MET A 1 277 ? -16.592 27.621 15.305 1.00 26.84 277 MET A O 1
ATOM 2231 N N . VAL A 1 278 ? -15.208 27.045 16.978 1.00 33.09 278 VAL A N 1
ATOM 2232 C CA . VAL A 1 278 ? -14.557 25.931 16.267 1.00 33.09 278 VAL A CA 1
ATOM 2233 C C . VAL A 1 278 ? -15.367 24.658 16.498 1.00 33.09 278 VAL A C 1
ATOM 2235 O O . VAL A 1 278 ? -15.535 24.203 17.629 1.00 33.09 278 VAL A O 1
ATOM 2238 N N . LEU A 1 279 ? -15.909 24.089 15.422 1.00 35.72 279 LEU A N 1
ATOM 2239 C CA . LEU A 1 279 ? -16.565 22.786 15.448 1.00 35.72 279 LEU A CA 1
ATOM 2240 C C . LEU A 1 279 ? -15.525 21.709 15.124 1.00 35.72 279 LEU A C 1
ATOM 2242 O O . LEU A 1 279 ? -15.229 21.461 13.956 1.00 35.72 279 LEU A O 1
ATOM 2246 N N . ASP A 1 280 ? -15.022 21.020 16.146 1.00 44.69 280 ASP A N 1
ATOM 2247 C CA . ASP A 1 280 ? -14.291 19.765 15.959 1.00 44.69 280 ASP A CA 1
ATOM 2248 C C . ASP A 1 280 ? -15.255 18.722 15.381 1.00 44.69 280 ASP A C 1
ATOM 2250 O O . ASP A 1 280 ? -16.021 18.068 16.095 1.00 44.69 280 ASP A O 1
ATOM 2254 N N . HIS A 1 281 ? -15.283 18.596 14.057 1.00 54.53 281 HIS A N 1
ATOM 2255 C CA . HIS A 1 281 ? -16.155 17.652 13.373 1.00 54.53 281 HIS A CA 1
ATOM 2256 C C . HIS A 1 281 ? -15.562 16.244 13.442 1.00 54.53 281 HIS A C 1
ATOM 2258 O O . HIS A 1 281 ? -14.922 15.762 12.508 1.00 54.53 281 HIS A O 1
ATOM 2264 N N . LEU A 1 282 ? -15.791 15.567 14.564 1.00 54.50 282 LEU A N 1
ATOM 2265 C CA . LEU A 1 282 ? -15.549 14.140 14.689 1.00 54.50 282 LEU A CA 1
ATOM 2266 C C . LEU A 1 282 ? -16.769 13.367 14.175 1.00 54.50 282 LEU A C 1
ATOM 2268 O O . LEU A 1 282 ? -17.862 13.440 14.750 1.00 54.50 282 LEU A O 1
ATOM 2272 N N . LEU A 1 283 ? -16.570 12.576 13.122 1.00 59.44 283 LEU A N 1
ATOM 2273 C CA . LEU A 1 283 ? -17.606 11.721 12.548 1.00 59.44 283 LEU A CA 1
ATOM 2274 C C . LEU A 1 283 ? -17.248 10.250 12.763 1.00 59.44 283 LEU A C 1
ATOM 2276 O O . LEU A 1 283 ? -16.292 9.739 12.184 1.00 59.44 283 LEU A O 1
ATOM 2280 N N . ILE A 1 284 ? -18.021 9.557 13.597 1.00 61.97 284 ILE A N 1
ATOM 2281 C CA . ILE A 1 284 ? -17.841 8.126 13.849 1.00 61.97 284 ILE A CA 1
ATOM 2282 C C . ILE A 1 284 ? -19.052 7.375 13.317 1.00 61.97 284 ILE A C 1
ATOM 2284 O O . ILE A 1 284 ? -20.159 7.557 13.806 1.00 61.97 284 ILE A O 1
ATOM 2288 N N . SER A 1 285 ? -18.856 6.504 12.335 1.00 62.97 285 SER A N 1
ATOM 2289 C CA . SER A 1 285 ? -19.901 5.608 11.845 1.00 62.97 285 SER A CA 1
ATOM 2290 C C . SER A 1 285 ? -19.787 4.220 12.470 1.00 62.97 285 SER A C 1
ATOM 2292 O O . SER A 1 285 ? -18.697 3.677 12.638 1.00 62.97 285 SER A O 1
ATOM 2294 N N . PHE A 1 286 ? -20.935 3.634 12.786 1.00 62.03 286 PHE A N 1
ATOM 2295 C CA . PHE A 1 286 ? -21.119 2.253 13.206 1.00 62.03 286 PHE A CA 1
ATOM 2296 C C . PHE A 1 286 ? -22.142 1.615 12.255 1.00 62.03 286 PHE A C 1
ATOM 2298 O O . PHE A 1 286 ? -23.360 1.767 12.416 1.00 62.03 286 PHE A O 1
ATOM 2305 N N . GLY A 1 287 ? -21.654 0.940 11.211 1.00 60.12 287 GLY A N 1
ATOM 2306 C CA . GLY A 1 287 ? -22.512 0.345 10.184 1.00 60.12 287 GLY A CA 1
ATOM 2307 C C . GLY A 1 287 ? -23.361 1.399 9.458 1.00 60.12 287 GLY A C 1
ATOM 2308 O O . GLY A 1 287 ? -22.829 2.252 8.757 1.00 60.12 287 GLY A O 1
ATOM 2309 N N . THR A 1 288 ? -24.690 1.340 9.606 1.00 51.59 288 THR A N 1
ATOM 2310 C CA . THR A 1 288 ? -25.623 2.325 9.014 1.00 51.59 288 THR A CA 1
ATOM 2311 C C . THR A 1 288 ? -25.955 3.496 9.941 1.00 51.59 288 THR A C 1
ATOM 2313 O O . THR A 1 288 ? -26.790 4.327 9.586 1.00 51.59 288 THR A O 1
ATOM 2316 N N . LYS A 1 289 ? -25.402 3.531 11.158 1.00 48.81 289 LYS A N 1
ATOM 2317 C CA . LYS A 1 289 ? -25.630 4.605 12.126 1.00 48.81 289 LYS A CA 1
ATOM 2318 C C . LYS A 1 289 ? -24.399 5.496 12.161 1.00 48.81 289 LYS A C 1
ATOM 2320 O O . LYS A 1 289 ? -23.332 5.052 12.565 1.00 48.81 289 LYS A O 1
ATOM 2325 N N . THR A 1 290 ? -24.559 6.752 11.782 1.00 51.38 290 THR A N 1
ATOM 2326 C CA . THR A 1 290 ? -23.516 7.762 11.961 1.00 51.38 290 THR A CA 1
ATOM 2327 C C . THR A 1 290 ? -23.698 8.422 13.321 1.00 51.38 290 THR A C 1
ATOM 2329 O O . THR A 1 290 ? -24.820 8.641 13.761 1.00 51.38 290 THR A O 1
ATOM 2332 N N . LEU A 1 291 ? -22.602 8.739 13.991 1.00 53.88 291 LEU A N 1
ATOM 2333 C CA . LEU A 1 291 ? -22.551 9.636 15.128 1.00 53.88 291 LEU A CA 1
ATOM 2334 C C . LEU A 1 291 ? -21.695 10.836 14.731 1.00 53.88 291 LEU A C 1
ATOM 2336 O O . LEU A 1 291 ? -20.592 10.678 14.206 1.00 53.88 291 LEU A O 1
ATOM 2340 N N . VAL A 1 292 ? -22.201 12.031 15.004 1.00 48.75 292 VAL A N 1
ATOM 2341 C CA . VAL A 1 292 ? -21.429 13.268 14.905 1.00 48.75 292 VAL A CA 1
ATOM 2342 C C . VAL A 1 292 ? -21.238 13.765 16.324 1.00 48.75 292 VAL A C 1
ATOM 2344 O O . VAL A 1 292 ? -22.219 14.007 17.023 1.00 48.75 292 VAL A O 1
ATOM 2347 N N . ARG A 1 293 ? -19.990 13.887 16.766 1.00 44.88 293 ARG A N 1
ATOM 2348 C CA . ARG A 1 293 ? -19.675 14.584 18.009 1.00 44.88 293 ARG A CA 1
ATOM 2349 C C . ARG A 1 293 ? -19.087 15.931 17.618 1.00 44.88 293 ARG A C 1
ATOM 2351 O O . ARG A 1 293 ? -18.004 15.967 17.053 1.00 44.88 293 ARG A O 1
ATOM 2358 N N . ALA A 1 294 ? -19.815 17.004 17.906 1.00 39.91 294 ALA A N 1
ATOM 2359 C CA . ALA A 1 294 ? -19.229 18.331 18.017 1.00 39.91 294 ALA A CA 1
ATOM 2360 C C . ALA A 1 294 ? -18.696 18.446 19.449 1.00 39.91 294 ALA A C 1
ATOM 2362 O O . ALA A 1 294 ? -19.472 18.340 20.401 1.00 39.91 294 ALA A O 1
ATOM 2363 N N . THR A 1 295 ? -17.384 18.546 19.631 1.00 37.66 295 THR A N 1
ATOM 2364 C CA . THR A 1 295 ? -16.828 18.936 20.930 1.00 37.66 295 THR A CA 1
ATOM 2365 C C . THR A 1 295 ? -16.862 20.457 21.028 1.00 37.66 295 THR A C 1
ATOM 2367 O O . THR A 1 295 ? -16.301 21.137 20.178 1.00 37.66 295 THR A O 1
ATOM 2370 N N . GLU A 1 296 ? -17.538 20.994 22.047 1.00 33.56 296 GLU A N 1
ATOM 2371 C CA . GLU A 1 296 ? -17.293 22.367 22.499 1.00 33.56 296 GLU A CA 1
ATOM 2372 C C . GLU A 1 296 ? -15.882 22.398 23.094 1.00 33.56 296 GLU A C 1
ATOM 2374 O O . GLU A 1 296 ? -15.603 21.718 24.088 1.00 33.56 296 GLU A O 1
ATOM 2379 N N . CYS A 1 297 ? -14.979 23.147 22.469 1.00 30.73 297 CYS A N 1
ATOM 2380 C CA . CYS A 1 297 ? -13.665 23.409 23.032 1.00 30.73 297 CYS A CA 1
ATOM 2381 C C . CYS A 1 297 ? -13.817 24.546 24.053 1.00 30.73 297 CYS A C 1
ATOM 2383 O O . CYS A 1 297 ? -13.827 25.720 23.698 1.00 30.73 297 CYS A O 1
ATOM 2385 N N . LEU A 1 298 ? -14.010 24.204 25.331 1.00 24.88 298 LEU A N 1
ATOM 2386 C CA . LEU A 1 298 ? -13.894 25.167 26.429 1.00 24.88 298 LEU A CA 1
ATOM 2387 C C . LEU A 1 298 ? -12.407 25.473 26.640 1.00 24.88 298 LEU A C 1
ATOM 2389 O O . LEU A 1 298 ? -11.723 24.772 27.388 1.00 24.88 298 LEU A O 1
ATOM 2393 N N . THR A 1 299 ? -11.899 26.509 25.981 1.00 27.38 299 THR A N 1
ATOM 2394 C CA . THR A 1 299 ? -10.623 27.126 26.351 1.00 27.38 299 THR A CA 1
ATOM 2395 C C . THR A 1 299 ? -10.851 28.045 27.559 1.00 27.38 299 THR A C 1
ATOM 2397 O O . THR A 1 299 ? -11.718 28.918 27.543 1.00 27.38 299 THR A O 1
ATOM 2400 N N . LEU A 1 300 ? -10.124 27.783 28.654 1.00 29.39 300 LEU A N 1
ATOM 2401 C CA . LEU A 1 300 ? -10.057 28.639 29.851 1.00 29.39 300 LEU A CA 1
ATOM 2402 C C . LEU A 1 300 ? -9.070 29.791 29.652 1.00 29.39 300 LEU A C 1
ATOM 2404 O O . LEU A 1 300 ? -7.995 29.534 29.064 1.00 29.39 300 LEU A O 1
#

Foldseek 3Di:
DPQKDDDFPDWDWAFDPPDDFDCPPPPSQGADAGTAEIATEDPDADPPGDAIGRADPRSHLQHAYYHDESRQHADDHLCVQVNQNHAYYHPENYAHQEDRACPVVPPDDPPPQPAGNYAEYHHANRARHDPPQPRCLRHLNHQYYEHEPYQDQEDRNCQLNNQNHAEYHHAQNCNHAEADNHHQNYAEYHHAQNCNHAYYDDDQQHNHQYEEAANNVNHDPDPCVVCSQVVHPPDPPLRAHEYEHHAPDDDPPDPPFDFDPDDDDPDPPPPPPDDDFRFNFHWYHHHNGIDTDGDRPPDD

Organism: Brassica cretica (NCBI:txid69181)

Radius of gyration: 23.38 Å; chains: 1; bounding box: 60×56×63 Å

Sequence (300 aa):
MLSLEGNVDQFCFSTDNQATDELTERDQQLVFRGFNSLAIIRFDYESDGASFFCYSLSMFPCLKELNLINLNIKVIPDDVCTLQSLEKLDWSGNDFYTLPEAELQMSHTEQDFEGFQWRELWVDGCKHIKSISDQLRYFVKLSYLDLSSHDFETLPSSIRELSSLGTLILNKCKKLKSIEGVPLSLEYLYAHGCESLETVSLPLNHSIKHLDLSHCFCLKQDEHLITQFLKNGDNEEESPRFACFPATEVPSYFVGTETGKSITVEIPLLELVFDEMVLDHLLISFGTKTLVRATECLTL